Protein AF-A0A239BDQ6-F1 (afdb_monomer)

pLDDT: mean 78.38, std 13.13, range [40.75, 94.44]

Foldseek 3Di:
DDDPVNVVVVVVVVVVVVVVVVVLVVLLVPDPPDDLVVVVVVVVVVVVVVVVVCCVVPPDPDDPVVVVVVDDCVVVVVVVVVVCVSVVSSVCSVVPDDSLLVCLVVVLVVLVVVVVCCCPPVVPPDDPVVVVVNVVSNVVSVVSNPPDCPDPPPVVVPVVVVVVVVVVVVVVVVVVVVD

Radius of gyration: 27.63 Å; Cα contacts (8 Å, |Δi|>4): 48; chains: 1; bounding box: 46×52×92 Å

Mean predicted aligned error: 13.36 Å

InterPro domains:
  IPR037185 Multidrug transporter EmrE superfamily [SSF103481] (70-148)

Nearest PDB structures (foldseek):
  8vxu-assembly1_A  TM=6.314E-01  e=3.435E-01  Clostridia bacterium
  8tgy-assembly1_A  TM=6.537E-01  e=5.267E-01  Clostridia bacterium

Sequence (179 aa):
MLDKGSLAFYLSAAAAIVGTVGYHMLMKKVPSTINPVVSLIGIYVAIVILAALMLPFFLNNGTFVASLKQMTWIQAGIAACIILMEIGFLLMYRSGWDLSTGNVVTGAIINVALVLVGVLILKEGLSSINIVGAVLCIVGVVLIGYKGTAPSTETLAEPLSALQTPLLKQQEDSASSSR

Secondary structure (DSSP, 8-state):
---HHHHHHHHHHHHHHHHHHHHHHHHHTS-TTS-HHHHHHHHHHHHHHHHHHHHHHH--S--HHHHHTT--HHHHHHHHHHHHHHHHHHHHHHTT--HHHHHHHHHHHHHHHHHHHHHHTS-----HHHHHHHHHHHHHHHHHHT------TTTTTHHHHHHHHHHHHHHHHHHHTT-

Structure (mmCIF, N/CA/C/O backbone):
data_AF-A0A239BDQ6-F1
#
_entry.id   AF-A0A239BDQ6-F1
#
loop_
_atom_site.group_PDB
_atom_site.id
_atom_site.type_symbol
_atom_site.label_atom_id
_atom_site.label_alt_id
_atom_site.label_comp_id
_atom_site.label_asym_id
_atom_site.label_entity_id
_atom_site.label_seq_id
_atom_site.pdbx_PDB_ins_code
_atom_site.Cartn_x
_atom_site.Cartn_y
_atom_site.Cartn_z
_atom_site.occupancy
_atom_site.B_iso_or_equiv
_atom_site.auth_seq_id
_atom_site.auth_comp_id
_atom_site.auth_asym_id
_atom_site.auth_atom_id
_atom_site.pdbx_PDB_model_num
ATOM 1 N N . MET A 1 1 ? -28.504 18.859 -1.836 1.00 46.53 1 MET A N 1
ATOM 2 C CA . MET A 1 1 ? -27.733 19.304 -0.656 1.00 46.53 1 MET A CA 1
ATOM 3 C C . MET A 1 1 ? -26.876 18.124 -0.209 1.00 46.53 1 MET A C 1
ATOM 5 O O . MET A 1 1 ? -27.385 17.265 0.491 1.00 46.53 1 MET A O 1
ATOM 9 N N . LEU A 1 2 ? -25.642 17.996 -0.715 1.00 57.66 2 LEU A N 1
ATOM 10 C CA . LEU A 1 2 ? -24.695 17.000 -0.197 1.00 57.66 2 LEU A CA 1
ATOM 11 C C . LEU A 1 2 ? -24.101 17.553 1.101 1.00 57.66 2 LEU A C 1
ATOM 13 O O . LEU A 1 2 ? -23.533 18.645 1.095 1.00 57.66 2 LEU A O 1
ATOM 17 N N . ASP A 1 3 ? -24.260 16.816 2.196 1.00 72.44 3 ASP A N 1
ATOM 18 C CA . ASP A 1 3 ? -23.607 17.119 3.464 1.00 72.44 3 ASP A CA 1
ATOM 19 C C . ASP A 1 3 ? -22.075 17.051 3.297 1.00 72.44 3 ASP A C 1
ATOM 21 O O . ASP A 1 3 ? -21.547 16.134 2.658 1.00 72.44 3 ASP A O 1
ATOM 25 N N . LYS A 1 4 ? -21.346 18.027 3.853 1.00 65.88 4 LYS A N 1
ATOM 26 C CA . LYS A 1 4 ? -19.876 18.117 3.741 1.00 65.88 4 LYS A CA 1
ATOM 27 C C . LYS A 1 4 ? -19.187 16.856 4.282 1.00 65.88 4 LYS A C 1
ATOM 29 O O . LYS A 1 4 ? -18.133 16.487 3.766 1.00 65.88 4 LYS A O 1
ATOM 34 N N . GLY A 1 5 ? -19.797 16.178 5.262 1.00 69.12 5 GLY A N 1
ATOM 35 C CA . GLY A 1 5 ? -19.312 14.902 5.794 1.00 69.12 5 GLY A CA 1
ATOM 36 C C . GLY A 1 5 ? -19.338 13.771 4.763 1.00 69.12 5 GLY A C 1
ATOM 37 O O . GLY A 1 5 ? -18.370 13.022 4.640 1.00 69.12 5 GLY A O 1
ATOM 38 N N . SER A 1 6 ? -20.390 13.703 3.943 1.00 75.56 6 SER A N 1
ATOM 39 C CA . SER A 1 6 ? -20.488 12.714 2.860 1.00 75.56 6 SER A CA 1
ATOM 40 C C . SER A 1 6 ? -19.456 12.979 1.760 1.00 75.56 6 SER A C 1
ATOM 42 O O . SER A 1 6 ? -18.824 12.049 1.267 1.00 75.56 6 SER A O 1
ATOM 44 N N . LEU A 1 7 ? -19.225 14.249 1.405 1.00 81.50 7 LEU A N 1
ATOM 45 C CA . LEU A 1 7 ? -18.241 14.617 0.381 1.00 81.50 7 LEU A CA 1
ATOM 46 C C . LEU A 1 7 ? -16.813 14.208 0.781 1.00 81.50 7 LEU A C 1
ATOM 48 O O . LEU A 1 7 ? -16.096 13.631 -0.032 1.00 81.50 7 LEU A O 1
ATOM 52 N N . ALA A 1 8 ? -16.407 14.477 2.026 1.00 82.81 8 ALA A N 1
ATOM 53 C CA . ALA A 1 8 ? -15.076 14.121 2.518 1.00 82.81 8 ALA A CA 1
ATOM 54 C C . ALA A 1 8 ? -14.846 12.600 2.530 1.00 82.81 8 ALA A C 1
ATOM 56 O O . ALA A 1 8 ? -13.755 12.147 2.189 1.00 82.81 8 ALA A O 1
ATOM 57 N N . PHE A 1 9 ? -15.883 11.822 2.861 1.00 83.75 9 PHE A N 1
ATOM 58 C CA . PHE A 1 9 ? -15.843 10.360 2.831 1.00 83.75 9 PHE A CA 1
ATOM 59 C C . PHE A 1 9 ? -15.620 9.808 1.416 1.00 83.75 9 PHE A C 1
ATOM 61 O O . PHE A 1 9 ? -14.728 8.992 1.195 1.00 83.75 9 PHE A O 1
ATOM 68 N N . TYR A 1 10 ? -16.389 10.275 0.428 1.00 86.44 10 TYR A N 1
ATOM 69 C CA . TYR A 1 10 ? -16.203 9.819 -0.953 1.00 86.44 10 TYR A CA 1
ATOM 70 C C . TYR A 1 10 ? -14.883 10.317 -1.553 1.00 86.44 10 TYR A C 1
ATOM 72 O O . TYR A 1 10 ? -14.246 9.591 -2.315 1.00 86.44 10 TYR A O 1
ATOM 80 N N . LEU A 1 11 ? -14.446 11.529 -1.196 1.00 88.38 11 LEU A N 1
ATOM 81 C CA . LEU A 1 11 ? -13.188 12.093 -1.677 1.00 88.38 11 LEU A CA 1
ATOM 82 C C . LEU A 1 11 ? -11.975 11.312 -1.158 1.00 88.38 11 LEU A C 1
ATOM 84 O O . LEU A 1 11 ? -11.054 11.050 -1.930 1.00 88.38 11 LEU A O 1
ATOM 88 N N . SER A 1 12 ? -11.970 10.912 0.117 1.00 86.56 12 SER A N 1
ATOM 89 C CA . SER A 1 12 ? -10.879 10.112 0.683 1.00 86.56 12 SER A CA 1
ATOM 90 C C . SER A 1 12 ? -10.818 8.718 0.057 1.00 86.56 12 SER A C 1
ATOM 92 O O . SER A 1 12 ? -9.733 8.264 -0.309 1.00 86.56 12 SER A O 1
ATOM 94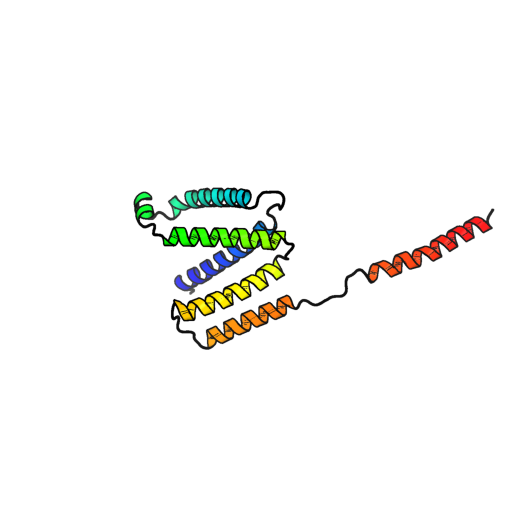 N N . ALA A 1 13 ? -11.971 8.079 -0.162 1.00 84.94 13 ALA A N 1
ATOM 95 C CA . ALA A 1 13 ? -12.048 6.806 -0.872 1.00 84.94 13 ALA A CA 1
ATOM 96 C C . ALA A 1 13 ? -11.532 6.927 -2.316 1.00 84.94 13 ALA A C 1
ATOM 98 O O . ALA A 1 13 ? -10.718 6.116 -2.756 1.00 84.94 13 ALA A O 1
ATOM 99 N N . ALA A 1 14 ? -11.942 7.970 -3.044 1.00 88.50 14 ALA A N 1
ATOM 100 C CA . ALA A 1 14 ? -11.471 8.219 -4.404 1.00 88.50 14 ALA A CA 1
ATOM 101 C C . ALA A 1 14 ? -9.953 8.459 -4.453 1.00 88.50 14 ALA A C 1
ATOM 103 O O . ALA A 1 14 ? -9.269 7.880 -5.296 1.00 88.50 14 ALA A O 1
ATOM 104 N N . ALA A 1 15 ? -9.414 9.261 -3.530 1.00 88.44 15 ALA A N 1
ATOM 105 C CA . ALA A 1 15 ? -7.979 9.515 -3.436 1.00 88.44 15 ALA A CA 1
ATOM 106 C C . ALA A 1 15 ? -7.186 8.227 -3.161 1.00 88.44 15 ALA A C 1
ATOM 108 O O . ALA A 1 15 ? -6.167 7.993 -3.811 1.00 88.44 15 ALA A O 1
ATOM 109 N N . ALA A 1 16 ? -7.678 7.367 -2.262 1.00 88.62 16 ALA A N 1
ATOM 110 C CA . ALA A 1 16 ? -7.069 6.068 -1.989 1.00 88.62 16 ALA A CA 1
ATOM 111 C C . ALA A 1 16 ? -7.055 5.178 -3.242 1.00 88.62 16 ALA A C 1
ATOM 113 O O . ALA A 1 16 ? -6.007 4.652 -3.603 1.00 88.62 16 ALA A O 1
ATOM 114 N N . ILE A 1 17 ? -8.180 5.078 -3.959 1.00 89.06 17 ILE A N 1
ATOM 115 C CA . ILE A 1 17 ? -8.282 4.271 -5.185 1.00 89.06 17 ILE A CA 1
ATOM 116 C C . ILE A 1 17 ? -7.311 4.776 -6.256 1.00 89.06 17 ILE A C 1
ATOM 118 O O . ILE A 1 17 ? -6.550 3.989 -6.818 1.00 89.06 17 ILE A O 1
ATOM 122 N N . VAL A 1 18 ? -7.306 6.083 -6.530 1.00 92.31 18 VAL A N 1
ATOM 123 C CA . VAL A 1 18 ? -6.418 6.682 -7.540 1.00 92.31 18 VAL A C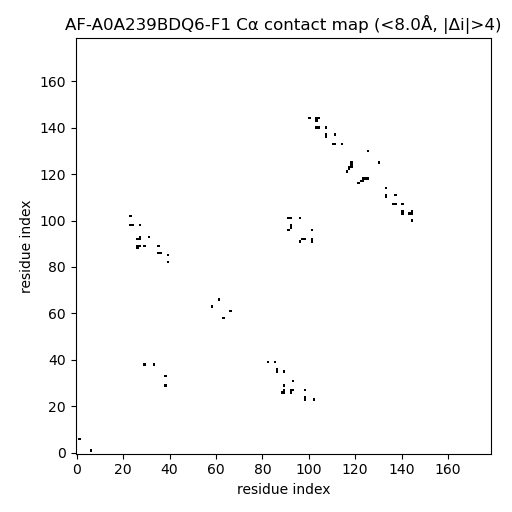A 1
ATOM 124 C C . VAL A 1 18 ? -4.950 6.477 -7.162 1.00 92.31 18 VAL A C 1
ATOM 126 O O . VAL A 1 18 ? -4.149 6.090 -8.014 1.00 92.31 18 VAL A O 1
ATOM 129 N N . GLY A 1 19 ? -4.606 6.673 -5.886 1.00 91.25 19 GLY A N 1
ATOM 130 C CA . GLY A 1 19 ? -3.262 6.437 -5.364 1.00 91.25 19 GLY A CA 1
ATOM 131 C C . GLY A 1 19 ? -2.816 4.985 -5.534 1.00 91.25 19 GLY A C 1
ATOM 132 O O . GLY A 1 19 ? -1.742 4.737 -6.076 1.00 91.25 19 GLY A O 1
ATOM 133 N N . THR A 1 20 ? -3.655 4.020 -5.147 1.00 91.00 20 THR A N 1
ATOM 134 C CA . THR A 1 20 ? -3.354 2.586 -5.268 1.00 91.00 20 THR A CA 1
ATOM 135 C C . THR A 1 20 ? -3.223 2.142 -6.727 1.00 91.00 20 THR A C 1
ATOM 137 O O . THR A 1 20 ? -2.299 1.404 -7.066 1.00 91.00 20 THR A O 1
ATOM 140 N N . VAL A 1 21 ? -4.092 2.614 -7.626 1.00 91.81 21 VAL A N 1
ATOM 141 C CA . VAL A 1 21 ? -3.981 2.296 -9.061 1.00 91.81 21 VAL A CA 1
ATOM 142 C C . VAL A 1 21 ? -2.684 2.863 -9.640 1.00 91.81 21 VAL A C 1
ATOM 144 O O . VAL A 1 21 ? -1.933 2.136 -10.295 1.00 91.81 21 VAL A O 1
ATOM 147 N N . GLY A 1 22 ? -2.386 4.135 -9.361 1.00 91.69 22 GLY A N 1
ATOM 148 C CA . GLY A 1 22 ? -1.148 4.780 -9.799 1.00 91.69 22 GLY A CA 1
ATOM 149 C C . GLY A 1 22 ? 0.095 4.067 -9.269 1.00 91.69 22 GLY A C 1
ATOM 150 O O . GLY A 1 22 ? 1.033 3.822 -10.029 1.00 91.69 22 GLY A O 1
ATOM 151 N N . TYR A 1 23 ? 0.062 3.659 -7.999 1.00 91.94 23 TYR A N 1
ATOM 152 C CA . TYR A 1 23 ? 1.108 2.869 -7.362 1.00 91.94 23 TYR A CA 1
ATOM 153 C C . TYR A 1 23 ? 1.420 1.595 -8.150 1.00 91.94 23 TYR A C 1
ATOM 155 O O . TYR A 1 23 ? 2.540 1.440 -8.631 1.00 91.94 23 TYR A O 1
ATOM 163 N N . HIS A 1 24 ? 0.439 0.712 -8.361 1.00 91.44 24 HIS A N 1
ATOM 164 C CA . HIS A 1 24 ? 0.690 -0.563 -9.038 1.00 91.44 24 HIS A CA 1
ATOM 165 C C . HIS A 1 24 ? 1.118 -0.373 -10.504 1.00 91.44 24 HIS A C 1
ATOM 167 O O . HIS A 1 24 ? 1.972 -1.110 -11.005 1.00 91.44 24 HIS A O 1
ATOM 173 N N . MET A 1 25 ? 0.584 0.644 -11.192 1.00 91.44 25 MET A N 1
ATOM 174 C CA . MET A 1 25 ? 0.987 0.985 -12.560 1.00 91.44 25 MET A CA 1
ATOM 175 C C . MET A 1 25 ? 2.452 1.420 -12.656 1.00 91.44 25 MET A C 1
ATOM 177 O O . MET A 1 25 ? 3.162 0.983 -13.564 1.00 91.44 25 MET A O 1
ATOM 181 N N . LEU A 1 26 ? 2.900 2.297 -11.755 1.00 90.50 26 LEU A N 1
ATOM 182 C CA . LEU A 1 26 ? 4.278 2.785 -11.731 1.00 90.50 26 LEU A CA 1
ATOM 183 C C . LEU A 1 26 ? 5.234 1.710 -11.212 1.00 90.50 26 LEU A C 1
ATOM 185 O O . LEU A 1 26 ? 6.301 1.521 -11.789 1.00 90.50 26 LEU A O 1
ATOM 189 N N . MET A 1 27 ? 4.819 0.948 -10.199 1.00 88.44 27 MET A N 1
ATOM 190 C CA . MET A 1 27 ? 5.608 -0.131 -9.611 1.00 88.44 27 MET A CA 1
ATOM 191 C C . MET A 1 27 ? 5.948 -1.212 -10.643 1.00 88.44 27 MET A C 1
ATOM 193 O O . MET A 1 27 ? 7.096 -1.639 -10.734 1.00 88.44 27 MET A O 1
ATOM 197 N N . LYS A 1 28 ? 4.996 -1.597 -11.506 1.00 88.06 28 LYS A N 1
ATOM 198 C CA . LYS A 1 28 ? 5.267 -2.548 -12.600 1.00 88.06 28 LYS A CA 1
ATOM 199 C C . LYS A 1 28 ? 6.304 -2.028 -13.609 1.00 88.06 28 LYS A C 1
ATOM 201 O O . LYS A 1 28 ? 6.966 -2.825 -14.267 1.00 88.06 28 LYS A O 1
ATOM 206 N N . LYS A 1 29 ? 6.454 -0.707 -13.747 1.00 88.50 29 LYS A N 1
ATOM 207 C CA . LYS A 1 29 ? 7.430 -0.079 -14.653 1.00 88.50 29 LYS A CA 1
ATOM 208 C C . LYS A 1 29 ? 8.821 0.080 -14.039 1.00 88.50 29 LYS A C 1
ATOM 210 O O . LYS A 1 29 ? 9.734 0.494 -14.752 1.00 88.50 29 LYS A O 1
ATOM 215 N N . VAL A 1 30 ? 8.999 -0.224 -12.752 1.00 86.75 30 VAL A N 1
ATOM 216 C CA . VAL A 1 30 ? 10.309 -0.150 -12.098 1.00 86.75 30 VAL A CA 1
ATOM 217 C C . VAL A 1 30 ? 11.266 -1.131 -12.788 1.00 86.75 30 VAL A C 1
ATOM 219 O O . VAL A 1 30 ? 10.985 -2.333 -12.816 1.00 86.75 30 VAL A O 1
ATOM 222 N N . PRO A 1 31 ? 12.403 -0.661 -13.339 1.00 82.69 31 PRO A N 1
ATOM 223 C CA . PRO A 1 31 ? 13.331 -1.521 -14.061 1.00 82.69 31 PRO A CA 1
ATOM 224 C C . PRO A 1 31 ? 13.801 -2.699 -13.206 1.00 82.69 31 PRO A C 1
ATOM 226 O O . PRO A 1 31 ? 14.195 -2.533 -12.047 1.00 82.69 31 PRO A O 1
ATOM 229 N N . SER A 1 32 ? 13.808 -3.900 -13.784 1.00 81.19 32 SER A N 1
ATOM 230 C CA . SER A 1 32 ? 14.328 -5.106 -13.126 1.00 81.19 32 SER A CA 1
ATOM 231 C C . SER A 1 32 ? 15.854 -5.107 -12.990 1.00 81.19 32 SER A C 1
ATOM 233 O O . SER A 1 32 ? 16.390 -5.840 -12.163 1.00 81.19 32 SER A O 1
ATOM 235 N N . THR A 1 33 ? 16.538 -4.248 -13.749 1.00 83.56 33 THR A N 1
ATOM 236 C CA . THR A 1 33 ? 18.000 -4.093 -13.772 1.00 83.56 33 THR A CA 1
ATOM 237 C C . THR A 1 33 ? 18.571 -3.444 -12.511 1.00 83.56 33 THR A C 1
ATOM 239 O O . THR A 1 33 ? 19.743 -3.641 -12.201 1.00 83.56 33 THR A O 1
ATOM 242 N N . ILE A 1 34 ? 17.767 -2.677 -11.768 1.00 86.94 34 ILE A N 1
ATOM 243 C CA . ILE A 1 34 ? 18.210 -1.977 -10.556 1.00 86.94 34 ILE A CA 1
ATOM 244 C C . ILE A 1 34 ? 17.997 -2.882 -9.337 1.00 86.94 34 ILE A C 1
ATOM 246 O O . ILE A 1 34 ? 16.981 -3.575 -9.223 1.00 86.94 34 ILE A O 1
ATOM 250 N N . ASN A 1 35 ? 18.928 -2.863 -8.381 1.00 87.75 35 ASN A N 1
ATOM 251 C CA . ASN A 1 35 ? 18.734 -3.547 -7.103 1.00 87.75 35 ASN A CA 1
ATOM 252 C C . ASN A 1 35 ? 17.433 -3.041 -6.425 1.00 87.75 35 ASN A C 1
ATOM 254 O O . ASN A 1 35 ? 17.244 -1.827 -6.313 1.00 87.75 35 ASN A O 1
ATOM 258 N N . PRO A 1 36 ? 16.527 -3.933 -5.976 1.00 85.19 36 PRO A N 1
ATOM 259 C CA . PRO A 1 36 ? 15.222 -3.535 -5.440 1.00 85.19 36 PRO A CA 1
ATOM 260 C C . PRO A 1 36 ? 15.335 -2.600 -4.228 1.00 85.19 36 PRO A C 1
ATOM 262 O O . PRO A 1 36 ? 14.544 -1.671 -4.099 1.00 85.19 36 PRO A O 1
ATOM 265 N N . VAL A 1 37 ? 16.362 -2.780 -3.392 1.00 88.19 37 VAL A N 1
ATOM 266 C CA . VAL A 1 37 ? 16.614 -1.924 -2.225 1.00 88.19 37 VAL A CA 1
ATOM 267 C C . VAL A 1 37 ? 17.007 -0.512 -2.660 1.00 88.19 37 VAL A C 1
ATO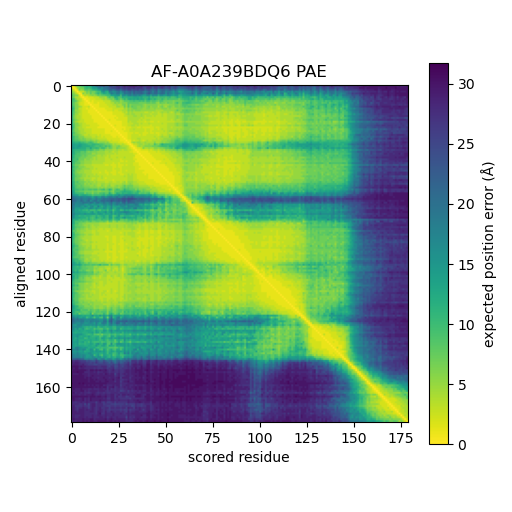M 269 O O . VAL A 1 37 ? 16.525 0.463 -2.092 1.00 88.19 37 VAL A O 1
ATOM 272 N N . VAL A 1 38 ? 17.825 -0.383 -3.710 1.00 89.06 38 VAL A N 1
ATOM 273 C CA . VAL A 1 38 ? 18.225 0.925 -4.260 1.00 89.06 38 VAL A CA 1
ATOM 274 C C . VAL A 1 38 ? 17.017 1.662 -4.838 1.00 89.06 38 VAL A C 1
ATOM 276 O O . VAL A 1 38 ? 16.858 2.858 -4.601 1.00 89.06 38 VAL A O 1
ATOM 279 N N . SER A 1 39 ? 16.132 0.946 -5.538 1.00 89.31 39 SER A N 1
ATOM 280 C CA . SER A 1 39 ? 14.876 1.522 -6.025 1.00 89.31 39 SER A CA 1
ATOM 281 C C . SER A 1 39 ? 13.992 2.013 -4.876 1.00 89.31 3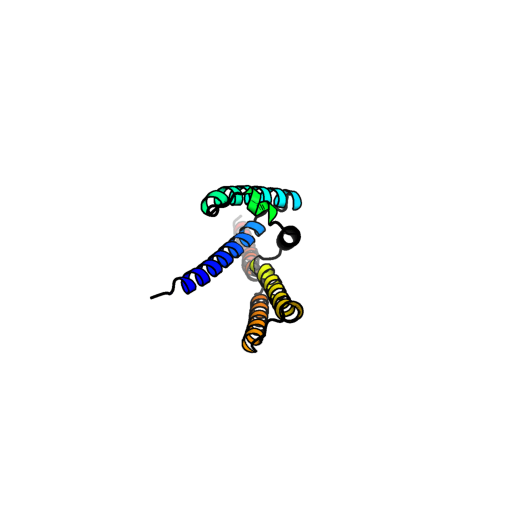9 SER A C 1
ATOM 283 O O . SER A 1 39 ? 13.468 3.123 -4.949 1.00 89.31 39 SER A O 1
ATOM 285 N N . LEU A 1 40 ? 13.862 1.223 -3.802 1.00 90.12 40 LEU A N 1
ATOM 286 C CA . LEU A 1 40 ? 13.121 1.620 -2.602 1.00 90.12 40 LEU A CA 1
ATOM 287 C C . LEU A 1 40 ? 13.687 2.905 -2.000 1.00 90.12 40 LEU A C 1
ATOM 289 O O . LEU A 1 40 ? 12.931 3.838 -1.752 1.00 90.12 40 LEU A O 1
ATOM 293 N N . ILE A 1 41 ? 15.008 2.987 -1.803 1.00 91.94 41 ILE A N 1
ATOM 294 C CA . ILE A 1 41 ? 15.653 4.184 -1.244 1.00 91.94 41 ILE A CA 1
ATOM 295 C C . ILE A 1 41 ? 15.273 5.426 -2.061 1.00 91.94 41 ILE A C 1
ATOM 297 O O . ILE A 1 41 ? 14.866 6.431 -1.481 1.00 91.94 41 ILE A O 1
ATOM 301 N N . GLY A 1 42 ? 15.332 5.347 -3.394 1.00 91.19 42 GLY A N 1
ATOM 302 C CA . GLY A 1 42 ? 14.926 6.449 -4.272 1.00 91.19 42 GLY A CA 1
ATOM 303 C C . GLY A 1 42 ? 13.461 6.861 -4.089 1.00 91.19 42 GLY A C 1
ATOM 304 O O . GLY A 1 42 ? 13.167 8.051 -3.972 1.00 91.19 42 GLY A O 1
ATOM 305 N N . ILE A 1 43 ? 12.550 5.885 -4.002 1.00 91.81 43 ILE A N 1
ATOM 306 C CA . ILE A 1 43 ? 11.118 6.122 -3.764 1.00 91.81 43 ILE A CA 1
ATOM 307 C C . ILE A 1 43 ? 10.903 6.820 -2.416 1.00 91.81 43 ILE A C 1
ATOM 309 O O . ILE A 1 43 ? 10.210 7.833 -2.354 1.00 91.81 43 ILE A O 1
ATOM 313 N N . TYR A 1 44 ? 11.531 6.341 -1.341 1.00 92.50 44 TYR A N 1
ATOM 314 C CA . TYR A 1 44 ? 11.364 6.934 -0.013 1.00 92.50 44 TYR A CA 1
ATOM 315 C C . TYR A 1 44 ? 11.974 8.330 0.101 1.00 92.50 44 TYR A C 1
ATOM 317 O O . TYR A 1 44 ? 11.381 9.193 0.744 1.00 92.50 44 TYR A O 1
ATOM 325 N N . VAL A 1 45 ? 13.108 8.592 -0.554 1.00 94.44 45 VAL A N 1
ATOM 326 C CA . VAL A 1 45 ? 13.663 9.951 -0.641 1.00 94.44 45 VAL A CA 1
ATOM 327 C C . VAL A 1 45 ? 12.667 10.888 -1.326 1.00 94.44 45 VAL A C 1
ATOM 329 O O . VAL A 1 45 ? 12.393 11.969 -0.806 1.00 94.44 45 VAL A O 1
ATOM 332 N N . ALA A 1 46 ? 12.064 10.466 -2.442 1.00 93.69 46 ALA A N 1
ATOM 333 C CA . ALA A 1 46 ? 11.031 11.252 -3.110 1.00 93.69 46 ALA A CA 1
ATOM 334 C C . ALA A 1 46 ? 9.811 11.483 -2.200 1.00 93.69 46 ALA A C 1
ATOM 336 O O . ALA A 1 46 ? 9.345 12.615 -2.085 1.00 93.69 46 ALA A O 1
ATOM 337 N N . ILE A 1 47 ? 9.336 10.451 -1.494 1.00 93.62 47 ILE A N 1
ATOM 338 C CA . ILE A 1 47 ? 8.223 10.564 -0.537 1.00 93.62 47 ILE A CA 1
ATOM 339 C C . ILE A 1 47 ? 8.538 11.591 0.554 1.00 93.62 47 ILE A C 1
ATOM 341 O O . ILE A 1 47 ? 7.692 12.432 0.849 1.00 93.62 47 ILE A O 1
ATOM 345 N N . VAL A 1 48 ? 9.744 11.566 1.130 1.00 93.44 48 VAL A N 1
ATOM 346 C CA . VAL A 1 48 ? 10.161 12.534 2.157 1.00 93.44 48 VAL A CA 1
ATOM 347 C C . VAL A 1 48 ? 10.145 13.960 1.605 1.00 93.44 48 VAL A C 1
ATOM 349 O O . VAL A 1 48 ? 9.638 14.858 2.274 1.00 93.44 48 VAL A O 1
ATOM 352 N N . ILE A 1 49 ? 10.639 14.172 0.381 1.00 93.62 49 ILE A N 1
ATOM 353 C CA . ILE A 1 49 ? 10.621 15.488 -0.277 1.00 93.62 49 ILE A CA 1
ATOM 354 C C . ILE A 1 49 ? 9.179 15.970 -0.492 1.00 93.62 49 ILE A C 1
ATOM 356 O O . ILE A 1 49 ? 8.854 17.103 -0.137 1.00 93.62 49 ILE A O 1
ATOM 360 N N . LEU A 1 50 ? 8.298 15.116 -1.027 1.00 92.25 50 LEU A N 1
ATOM 361 C CA . LEU A 1 50 ? 6.888 15.461 -1.233 1.00 92.25 50 LEU A CA 1
ATOM 362 C C . LEU A 1 50 ? 6.175 15.754 0.096 1.00 92.25 50 LEU A C 1
ATOM 364 O O . LEU A 1 50 ? 5.449 16.742 0.198 1.00 92.25 50 LEU A O 1
ATOM 368 N N . ALA A 1 51 ? 6.404 14.938 1.126 1.00 89.88 51 ALA A N 1
ATOM 369 C CA . ALA A 1 51 ? 5.818 15.135 2.448 1.00 89.88 51 ALA A CA 1
ATOM 370 C C . ALA A 1 51 ? 6.295 16.446 3.092 1.00 89.88 51 ALA A C 1
ATOM 372 O O . ALA A 1 51 ? 5.487 17.191 3.648 1.00 89.88 51 ALA A O 1
ATOM 373 N N . ALA A 1 52 ? 7.586 16.767 2.968 1.00 88.38 52 ALA A N 1
ATOM 374 C CA . ALA A 1 52 ? 8.146 18.030 3.441 1.00 88.38 52 ALA A CA 1
ATOM 375 C C . ALA A 1 52 ? 7.525 19.239 2.723 1.00 88.38 52 ALA A C 1
ATOM 377 O O . ALA A 1 52 ? 7.251 20.253 3.362 1.00 88.38 52 ALA A O 1
ATOM 378 N N . LEU A 1 53 ? 7.241 19.122 1.421 1.00 89.19 53 LEU A N 1
ATOM 379 C CA . LEU A 1 53 ? 6.584 20.177 0.645 1.00 89.19 53 LEU A CA 1
ATOM 380 C C . LEU A 1 53 ? 5.109 20.372 1.032 1.00 89.19 53 LEU A C 1
ATOM 382 O O . LEU A 1 53 ? 4.605 21.493 0.983 1.00 89.19 53 LEU A O 1
ATOM 386 N N . MET A 1 54 ? 4.415 19.304 1.437 1.00 86.31 54 MET A N 1
ATOM 387 C CA . MET A 1 54 ? 3.032 19.389 1.924 1.00 86.31 54 MET A CA 1
ATOM 388 C C . MET A 1 54 ? 2.934 19.919 3.356 1.00 86.31 54 MET A C 1
ATOM 390 O O . MET A 1 54 ? 1.915 20.505 3.718 1.00 86.31 54 MET A O 1
ATOM 394 N N . LEU A 1 55 ? 3.982 19.753 4.163 1.00 83.31 55 LEU A N 1
ATOM 395 C CA . LEU A 1 55 ? 4.024 20.165 5.564 1.00 83.31 55 LEU A CA 1
ATOM 396 C C . LEU A 1 55 ? 3.467 21.584 5.835 1.00 83.31 55 LEU A C 1
ATOM 398 O O . LEU A 1 55 ? 2.596 21.687 6.700 1.00 83.31 55 LEU A O 1
ATOM 402 N N . PRO A 1 56 ? 3.857 22.662 5.118 1.00 81.81 56 PRO A N 1
ATOM 403 C CA . PRO A 1 56 ? 3.336 24.011 5.373 1.00 81.81 56 PRO A CA 1
ATOM 404 C C . PRO A 1 56 ? 1.828 24.172 5.131 1.00 81.81 56 PRO A C 1
ATOM 406 O O . PRO A 1 56 ? 1.219 25.052 5.730 1.00 81.81 56 PRO A O 1
ATOM 409 N N . PHE A 1 57 ? 1.206 23.336 4.295 1.00 80.88 57 PHE A N 1
ATOM 410 C CA . PHE A 1 57 ? -0.237 23.402 4.035 1.00 80.88 57 PHE A CA 1
ATOM 411 C C . PHE A 1 57 ? -1.073 22.741 5.140 1.00 80.88 57 PHE A C 1
ATOM 413 O O . PHE A 1 57 ? -2.242 23.081 5.308 1.00 80.88 57 PHE A O 1
ATOM 420 N N . PHE A 1 58 ? -0.485 21.800 5.886 1.00 76.06 58 PHE A N 1
ATOM 421 C CA . PHE A 1 58 ? -1.180 20.996 6.899 1.00 76.06 58 PHE A CA 1
ATOM 422 C C . PHE A 1 58 ? -0.764 21.326 8.341 1.00 76.06 58 PHE A C 1
ATOM 424 O O . PHE A 1 58 ? -1.436 20.902 9.283 1.00 76.06 58 PHE A O 1
ATOM 431 N N . LEU A 1 59 ? 0.311 22.094 8.542 1.00 75.88 59 LEU A N 1
ATOM 432 C CA . LEU A 1 59 ? 0.717 22.581 9.861 1.00 75.88 59 LEU A CA 1
ATOM 433 C C . LEU A 1 59 ? -0.223 23.706 10.321 1.00 75.88 59 LEU A C 1
ATOM 435 O O . LEU A 1 59 ? 0.007 24.884 10.067 1.00 75.88 59 LEU A O 1
ATOM 439 N N . ASN A 1 60 ? -1.296 23.346 11.025 1.00 58.19 60 ASN A N 1
ATOM 440 C CA . ASN A 1 60 ? -2.177 24.319 11.665 1.00 58.19 60 ASN A CA 1
ATOM 441 C C . ASN A 1 60 ? -1.645 24.640 13.079 1.00 58.19 60 ASN A C 1
ATOM 443 O O . ASN A 1 60 ? -1.802 23.843 14.000 1.00 58.19 60 ASN A O 1
ATOM 447 N N . ASN A 1 61 ? -0.978 25.788 13.240 1.00 57.50 61 ASN A N 1
ATOM 448 C CA . ASN A 1 61 ? -0.569 26.423 14.512 1.00 57.50 61 ASN A CA 1
ATOM 449 C C . ASN A 1 61 ? 0.360 25.643 15.479 1.00 57.50 61 ASN A C 1
ATOM 451 O O . ASN A 1 61 ? 0.618 26.124 16.581 1.00 57.50 61 ASN A O 1
ATOM 455 N N . GLY A 1 62 ? 0.882 24.471 15.106 1.00 61.47 62 GLY A N 1
ATOM 456 C CA . GLY A 1 62 ? 1.803 23.673 15.932 1.00 61.47 62 GLY A CA 1
ATOM 457 C C . GLY A 1 62 ? 3.261 23.707 15.455 1.00 61.47 62 GLY A C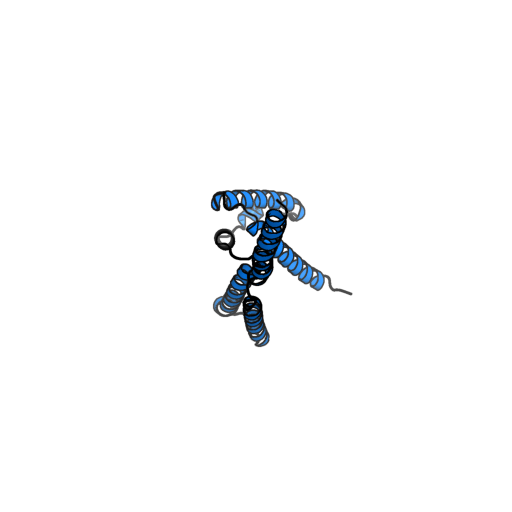 1
ATOM 458 O O . GLY A 1 62 ? 3.536 23.797 14.260 1.00 61.47 62 GLY A O 1
ATOM 459 N N . THR A 1 63 ? 4.219 23.579 16.378 1.00 71.38 63 THR A N 1
ATOM 460 C CA . THR A 1 63 ? 5.650 23.444 16.047 1.00 71.38 63 THR A CA 1
ATOM 461 C C . THR A 1 63 ? 5.953 22.026 15.553 1.00 71.38 63 THR A C 1
ATOM 463 O O . THR A 1 63 ? 5.641 21.060 16.245 1.00 71.38 63 THR A O 1
ATOM 466 N N . PHE A 1 64 ? 6.649 21.880 14.419 1.00 70.06 64 PHE A N 1
ATOM 467 C CA . PHE A 1 64 ? 7.089 20.587 13.854 1.00 70.06 64 PHE A CA 1
ATOM 468 C C . PHE A 1 64 ? 7.741 19.650 14.892 1.00 70.06 64 PHE A C 1
ATOM 470 O O . PHE A 1 64 ? 7.445 18.459 14.964 1.00 70.06 64 PHE A O 1
ATOM 477 N N . VAL A 1 65 ? 8.571 20.220 15.770 1.00 70.50 65 VAL A N 1
ATOM 478 C CA . VAL A 1 65 ? 9.271 19.508 16.850 1.00 70.50 65 VAL A CA 1
ATOM 479 C C . VAL A 1 65 ? 8.307 18.913 17.890 1.00 70.50 65 VAL A C 1
ATOM 481 O O . VAL A 1 65 ? 8.596 17.866 18.466 1.00 70.50 65 VAL A O 1
ATOM 484 N N . ALA A 1 66 ? 7.152 19.540 18.128 1.00 71.00 66 ALA A N 1
ATOM 485 C CA . ALA A 1 66 ? 6.146 19.021 19.053 1.00 71.00 66 ALA A CA 1
ATOM 486 C C . ALA A 1 66 ? 5.431 17.786 18.478 1.00 71.00 66 ALA A C 1
ATOM 488 O O . ALA A 1 66 ? 5.175 16.838 19.218 1.00 71.00 66 ALA A O 1
ATOM 489 N N . SER A 1 67 ? 5.184 17.755 17.166 1.00 73.19 67 SER A N 1
ATOM 490 C CA . SER A 1 67 ? 4.603 16.593 16.479 1.00 73.19 67 SER A CA 1
ATOM 491 C C . SER A 1 67 ? 5.575 15.411 16.416 1.00 73.19 67 SER A C 1
ATOM 493 O O . SER A 1 67 ? 5.155 14.268 16.568 1.00 73.19 67 SER A O 1
ATOM 495 N N . LEU A 1 68 ? 6.883 15.668 16.284 1.00 73.19 68 LEU A N 1
ATOM 496 C CA . LEU A 1 68 ? 7.907 14.615 16.345 1.00 73.19 68 LEU A CA 1
ATOM 497 C C . LEU A 1 68 ? 7.966 13.926 17.715 1.00 73.19 68 LEU A C 1
ATOM 499 O O . LEU A 1 68 ? 8.197 12.724 17.789 1.00 73.19 68 LEU A O 1
ATOM 503 N N . LYS A 1 69 ? 7.712 14.657 18.807 1.00 75.19 69 LYS A N 1
ATOM 504 C CA . LYS A 1 69 ? 7.664 14.072 20.159 1.00 75.19 69 LYS A CA 1
ATOM 505 C C . LYS A 1 69 ? 6.459 13.159 20.393 1.00 75.19 69 LYS A C 1
ATOM 507 O O . LYS A 1 69 ? 6.483 12.377 21.334 1.00 75.19 69 LYS A O 1
ATOM 512 N N . GLN A 1 70 ? 5.427 13.242 19.554 1.00 79.50 70 GLN A N 1
ATOM 513 C CA . GLN A 1 70 ? 4.267 12.345 19.606 1.00 79.50 70 GLN A CA 1
ATOM 514 C C . GLN A 1 70 ? 4.497 11.051 18.811 1.00 79.50 70 GLN A C 1
ATOM 516 O O . GLN A 1 70 ? 3.593 10.227 18.683 1.00 79.50 70 GLN A O 1
ATOM 521 N N . MET A 1 71 ? 5.697 10.862 18.257 1.00 77.50 71 MET A N 1
ATOM 522 C CA . MET A 1 71 ? 6.052 9.652 17.536 1.00 77.50 71 MET A CA 1
ATOM 523 C C . MET A 1 71 ? 6.151 8.465 18.499 1.00 77.50 71 MET A C 1
ATOM 525 O O . MET A 1 71 ? 6.927 8.455 19.450 1.00 77.50 71 MET A O 1
ATOM 529 N N . THR A 1 72 ? 5.326 7.461 18.240 1.00 89.38 72 THR A N 1
ATOM 530 C CA . THR A 1 72 ? 5.257 6.190 18.957 1.00 89.38 72 THR A CA 1
ATOM 531 C C . THR A 1 72 ? 5.988 5.099 18.170 1.00 89.38 72 THR A C 1
ATOM 533 O O . THR A 1 72 ? 6.356 5.268 17.006 1.00 89.38 72 THR A O 1
ATOM 536 N N . TRP A 1 73 ? 6.159 3.920 18.772 1.00 89.62 73 TRP A N 1
ATOM 537 C CA . TRP A 1 73 ? 6.697 2.755 18.059 1.00 89.62 73 TRP A CA 1
ATOM 538 C C . TRP A 1 73 ? 5.811 2.314 16.878 1.00 89.62 73 TRP A C 1
ATOM 540 O O . TRP A 1 73 ? 6.276 1.581 16.005 1.00 89.62 73 TRP A O 1
ATOM 550 N N . ILE A 1 74 ? 4.543 2.747 16.828 1.00 90.75 74 ILE A N 1
ATOM 551 C CA . ILE A 1 74 ? 3.597 2.382 15.768 1.00 90.75 74 ILE A CA 1
ATOM 552 C C . ILE A 1 74 ? 4.097 2.875 14.411 1.00 90.75 74 ILE A C 1
ATOM 554 O O . ILE A 1 74 ? 4.023 2.127 13.439 1.00 90.75 74 ILE A O 1
ATOM 558 N N . GLN A 1 75 ? 4.688 4.075 14.336 1.00 88.19 75 GLN A N 1
ATOM 559 C CA . GLN A 1 75 ? 5.279 4.563 13.086 1.00 88.19 75 GLN A CA 1
ATOM 560 C C . GLN A 1 75 ? 6.404 3.652 12.582 1.00 88.19 75 GLN A C 1
ATOM 562 O O . GLN A 1 75 ? 6.493 3.406 11.380 1.00 88.19 75 GLN A O 1
ATOM 567 N N . ALA A 1 76 ? 7.234 3.115 13.483 1.00 88.00 76 ALA A N 1
ATOM 568 C CA . ALA A 1 76 ? 8.290 2.177 13.106 1.00 88.00 76 ALA A CA 1
ATOM 569 C C . ALA A 1 76 ? 7.708 0.849 12.592 1.00 88.00 76 ALA A C 1
ATOM 571 O O . ALA A 1 76 ? 8.172 0.327 11.579 1.00 88.00 76 ALA A O 1
ATOM 572 N N . GLY A 1 77 ? 6.649 0.342 13.235 1.00 92.94 77 GLY A N 1
ATOM 573 C CA . GLY A 1 77 ? 5.922 -0.842 12.768 1.00 92.94 77 GLY A CA 1
ATOM 574 C C . GLY A 1 77 ? 5.309 -0.645 11.378 1.00 92.94 77 GLY A C 1
ATOM 575 O O . GLY A 1 77 ? 5.500 -1.480 10.498 1.00 92.94 77 GLY A O 1
ATOM 576 N N . ILE A 1 78 ? 4.653 0.497 11.144 1.00 91.75 78 ILE A N 1
ATOM 577 C CA . ILE A 1 78 ? 4.090 0.851 9.834 1.00 91.75 78 ILE A CA 1
ATOM 578 C C . ILE A 1 78 ? 5.195 0.918 8.774 1.00 91.75 78 ILE A C 1
ATOM 580 O O . ILE A 1 78 ? 5.035 0.344 7.701 1.00 91.75 78 ILE A O 1
ATOM 584 N N . ALA A 1 79 ? 6.330 1.560 9.066 1.00 91.06 79 ALA A N 1
ATOM 585 C CA . ALA A 1 79 ? 7.443 1.649 8.121 1.00 91.06 79 ALA A CA 1
ATOM 586 C C . ALA A 1 79 ? 7.957 0.261 7.697 1.00 91.06 79 ALA A C 1
ATOM 588 O O . ALA A 1 79 ? 8.165 0.024 6.507 1.00 91.06 79 ALA A O 1
ATOM 589 N N . ALA A 1 80 ? 8.091 -0.675 8.643 1.00 93.19 80 ALA A N 1
ATOM 590 C CA . ALA A 1 80 ? 8.483 -2.052 8.344 1.00 93.19 80 ALA A CA 1
ATOM 591 C C . ALA A 1 80 ? 7.456 -2.768 7.445 1.00 93.19 80 ALA A C 1
ATOM 593 O O . ALA A 1 80 ? 7.840 -3.428 6.478 1.00 93.19 80 ALA A O 1
ATOM 594 N N . CYS A 1 81 ? 6.157 -2.596 7.715 1.00 94.31 81 CYS A N 1
ATOM 595 C CA . CYS A 1 81 ? 5.091 -3.148 6.878 1.00 94.31 81 CYS A CA 1
ATOM 596 C C . CYS A 1 81 ? 5.118 -2.586 5.450 1.00 94.31 81 CYS A C 1
ATOM 598 O O . CYS A 1 81 ? 4.975 -3.355 4.502 1.00 94.31 81 CYS A O 1
ATOM 600 N N . ILE A 1 82 ? 5.338 -1.276 5.282 1.00 92.81 82 ILE A N 1
ATOM 601 C CA . ILE A 1 82 ? 5.416 -0.657 3.950 1.00 92.81 82 ILE A CA 1
ATOM 602 C C . ILE A 1 82 ? 6.622 -1.217 3.188 1.00 92.81 82 ILE A C 1
ATOM 604 O O . ILE A 1 82 ? 6.461 -1.617 2.043 1.00 92.81 82 ILE A O 1
ATOM 608 N N . ILE A 1 83 ? 7.800 -1.336 3.810 1.00 93.06 83 ILE A N 1
ATOM 609 C CA . ILE A 1 83 ? 8.984 -1.906 3.140 1.00 93.06 83 ILE A CA 1
ATOM 610 C C . ILE A 1 83 ? 8.713 -3.339 2.665 1.00 93.06 83 ILE A C 1
ATOM 612 O O . ILE A 1 83 ? 9.048 -3.688 1.533 1.00 93.06 83 ILE A O 1
ATOM 616 N N . LEU A 1 84 ? 8.088 -4.170 3.505 1.00 92.56 84 LEU A N 1
ATOM 617 C CA . LEU A 1 84 ? 7.747 -5.545 3.138 1.00 92.56 84 LEU A CA 1
ATOM 618 C C . LEU A 1 84 ? 6.742 -5.591 1.980 1.00 92.56 84 LEU A C 1
ATOM 620 O O . LEU A 1 84 ? 6.908 -6.385 1.057 1.00 92.56 84 LEU A O 1
ATOM 624 N N . MET A 1 85 ? 5.731 -4.724 2.017 1.00 92.38 85 MET A N 1
ATOM 625 C CA . MET A 1 85 ? 4.740 -4.573 0.955 1.00 92.38 85 MET A CA 1
ATOM 626 C C . MET A 1 85 ? 5.396 -4.150 -0.367 1.00 92.38 85 MET A C 1
ATOM 628 O O . MET A 1 85 ? 5.166 -4.789 -1.391 1.00 92.38 85 MET A O 1
ATOM 632 N N . GLU A 1 86 ? 6.248 -3.123 -0.339 1.00 91.62 86 GLU A N 1
ATOM 633 C CA . GLU A 1 86 ? 6.971 -2.615 -1.508 1.00 91.62 86 GLU A CA 1
ATOM 634 C C . GLU A 1 86 ? 7.843 -3.701 -2.140 1.00 91.62 86 GLU A C 1
ATOM 636 O O . GLU A 1 86 ? 7.755 -3.959 -3.340 1.00 91.62 86 GLU A O 1
ATOM 641 N N . ILE A 1 87 ? 8.656 -4.381 -1.325 1.00 91.56 87 ILE A N 1
ATOM 642 C CA . ILE A 1 87 ? 9.513 -5.478 -1.784 1.00 91.56 87 ILE A CA 1
ATOM 643 C C . ILE A 1 87 ? 8.650 -6.617 -2.339 1.00 91.56 87 ILE A C 1
ATOM 645 O O . ILE A 1 87 ? 8.942 -7.126 -3.419 1.00 91.56 87 ILE A O 1
ATOM 649 N N . GLY A 1 88 ? 7.569 -6.988 -1.651 1.00 90.31 88 GLY A N 1
ATOM 650 C CA . GLY A 1 88 ? 6.651 -8.043 -2.077 1.00 90.31 88 GLY A CA 1
ATOM 651 C C . GLY A 1 88 ? 6.037 -7.778 -3.451 1.00 90.31 88 GLY A C 1
ATOM 652 O O . GLY A 1 88 ? 6.145 -8.620 -4.344 1.00 90.31 88 GLY A O 1
ATOM 653 N N . PHE A 1 89 ? 5.455 -6.594 -3.663 1.00 89.81 89 PHE A N 1
ATOM 654 C CA . PHE A 1 89 ? 4.865 -6.228 -4.954 1.00 89.81 89 PHE A CA 1
ATOM 655 C C . PHE A 1 89 ? 5.911 -6.084 -6.059 1.00 89.81 89 PHE A C 1
ATOM 657 O O . PHE A 1 89 ? 5.680 -6.516 -7.190 1.00 89.81 89 PHE A O 1
ATOM 664 N N . LEU A 1 90 ? 7.080 -5.534 -5.741 1.00 89.75 90 LEU A N 1
ATOM 665 C CA . LEU A 1 90 ? 8.175 -5.399 -6.693 1.00 89.75 90 LEU A CA 1
ATOM 666 C C . LEU A 1 90 ? 8.680 -6.780 -7.154 1.00 89.75 90 LEU A C 1
ATOM 668 O O . LEU A 1 90 ? 8.832 -7.004 -8.356 1.00 89.75 90 LEU A O 1
ATOM 672 N N . LEU A 1 91 ? 8.879 -7.736 -6.238 1.00 88.00 91 LEU A N 1
ATOM 673 C CA . LEU A 1 91 ? 9.253 -9.117 -6.581 1.00 88.00 91 LEU A CA 1
ATOM 674 C C . LEU A 1 91 ? 8.146 -9.841 -7.358 1.00 88.00 91 LEU A C 1
ATOM 676 O O . LEU A 1 91 ? 8.436 -10.580 -8.302 1.00 88.00 91 LEU A O 1
ATOM 680 N N . MET A 1 92 ? 6.883 -9.612 -6.998 1.00 89.62 92 MET A N 1
ATOM 681 C CA . MET A 1 92 ? 5.740 -10.180 -7.709 1.00 89.62 92 MET A CA 1
ATOM 682 C C . MET A 1 92 ? 5.729 -9.729 -9.176 1.00 89.62 92 MET A C 1
ATOM 684 O O . MET A 1 92 ? 5.698 -10.564 -10.076 1.00 89.62 92 MET A O 1
ATOM 688 N N . TYR A 1 93 ? 5.853 -8.428 -9.452 1.00 88.69 93 TYR A N 1
ATOM 689 C CA . TYR A 1 93 ? 5.891 -7.949 -10.837 1.00 88.69 93 TYR A CA 1
ATOM 690 C C . TYR A 1 93 ? 7.163 -8.369 -11.582 1.00 88.69 93 TYR A C 1
ATOM 692 O O . TYR A 1 93 ? 7.100 -8.650 -12.778 1.00 88.69 93 TYR A O 1
ATOM 700 N N . ARG A 1 94 ? 8.306 -8.487 -10.893 1.00 85.94 94 ARG A N 1
ATOM 701 C CA . ARG A 1 94 ? 9.552 -8.992 -11.498 1.00 85.94 94 ARG A CA 1
ATOM 702 C C . ARG A 1 94 ? 9.514 -10.473 -11.850 1.00 85.94 94 ARG A C 1
ATOM 704 O O . ARG A 1 94 ? 10.176 -10.864 -12.803 1.00 85.94 94 ARG A O 1
ATOM 711 N N . SER A 1 95 ? 8.743 -11.283 -11.128 1.00 86.25 95 SER A N 1
ATOM 712 C CA . SER A 1 95 ? 8.537 -12.698 -11.472 1.00 86.25 95 SER A CA 1
ATOM 713 C C . SER A 1 95 ? 7.577 -12.900 -12.653 1.00 86.25 95 SER A C 1
ATOM 715 O O . SER A 1 95 ? 7.260 -14.033 -12.998 1.00 86.25 95 SER A O 1
ATOM 717 N N . GLY A 1 96 ? 7.153 -11.812 -13.308 1.00 83.06 96 GLY A N 1
ATOM 718 C CA . GLY A 1 96 ? 6.368 -11.848 -14.539 1.00 83.06 96 GLY A CA 1
ATOM 719 C C . GLY A 1 96 ? 4.861 -11.808 -14.318 1.00 83.06 96 GLY A C 1
ATOM 720 O O . GLY A 1 96 ? 4.112 -11.973 -15.276 1.00 83.06 96 GLY A O 1
ATOM 721 N N . TRP A 1 97 ? 4.393 -11.565 -13.089 1.00 83.50 97 TRP A N 1
ATOM 722 C CA . TRP A 1 97 ? 2.959 -11.479 -12.831 1.00 83.50 97 TRP A CA 1
ATOM 723 C C . TRP A 1 97 ? 2.321 -10.302 -13.567 1.00 83.50 97 TRP A C 1
ATOM 725 O O . TRP A 1 97 ? 2.816 -9.165 -13.586 1.00 83.50 97 TRP A O 1
ATOM 735 N N . ASP A 1 98 ? 1.146 -10.564 -14.130 1.00 84.81 98 ASP A N 1
ATOM 736 C CA . ASP A 1 98 ? 0.328 -9.516 -14.704 1.00 84.81 98 ASP A CA 1
ATOM 737 C C . ASP A 1 98 ? -0.195 -8.554 -13.645 1.00 84.81 98 ASP A C 1
ATOM 739 O O . ASP A 1 98 ? -0.492 -8.931 -12.512 1.00 84.81 98 ASP A O 1
ATOM 743 N N . LEU A 1 99 ? -0.343 -7.287 -14.047 1.00 83.88 99 LEU A N 1
ATOM 744 C CA . LEU A 1 99 ? -0.842 -6.230 -13.168 1.00 83.88 99 LEU A CA 1
ATOM 745 C C . LEU A 1 99 ? -2.230 -6.594 -12.637 1.00 83.88 99 LEU A C 1
ATOM 747 O O . LEU A 1 99 ? -2.490 -6.471 -11.444 1.00 83.88 99 LEU A O 1
ATOM 751 N N . SER A 1 100 ? -3.094 -7.068 -13.539 1.00 81.50 100 SER A N 1
ATOM 752 C CA . SER A 1 100 ? -4.466 -7.442 -13.218 1.00 81.50 100 SER A CA 1
ATOM 753 C C . SER A 1 100 ? -4.503 -8.694 -12.349 1.00 81.50 100 SER A C 1
ATOM 755 O O . SER A 1 100 ? -5.063 -8.634 -11.262 1.00 81.50 100 SER A O 1
ATOM 757 N N . THR A 1 101 ? -3.886 -9.795 -12.780 1.00 80.25 101 THR A N 1
ATOM 758 C CA . THR A 1 101 ? -3.947 -11.076 -12.060 1.00 80.25 101 THR A CA 1
ATOM 759 C C . THR A 1 101 ? -3.270 -10.997 -10.694 1.00 80.25 101 THR A C 1
ATOM 761 O O . THR A 1 101 ? -3.868 -11.398 -9.700 1.00 80.25 101 THR A O 1
ATOM 764 N N . GLY A 1 102 ? -2.065 -10.421 -10.620 1.00 83.81 102 GLY A N 1
ATOM 765 C CA . GLY A 1 102 ? -1.326 -10.279 -9.365 1.00 83.81 102 GLY A CA 1
ATOM 766 C C . GLY A 1 102 ? -2.082 -9.443 -8.347 1.00 83.81 102 GLY A C 1
ATOM 767 O O . GLY A 1 102 ? -2.350 -9.927 -7.253 1.00 83.81 102 GLY A O 1
ATOM 768 N N . ASN A 1 103 ? -2.515 -8.237 -8.731 1.00 84.50 103 ASN A N 1
ATOM 769 C CA . ASN A 1 103 ? -3.234 -7.352 -7.816 1.00 84.50 103 ASN A CA 1
ATOM 770 C C . ASN A 1 103 ? -4.582 -7.934 -7.360 1.00 84.50 103 ASN A C 1
ATOM 772 O O . ASN A 1 103 ? -4.958 -7.786 -6.201 1.00 84.50 103 ASN A O 1
ATOM 776 N N . VAL A 1 104 ? -5.307 -8.608 -8.257 1.00 82.31 104 VAL A N 1
ATOM 777 C CA . VAL A 1 104 ? -6.596 -9.243 -7.946 1.00 82.31 104 VAL A CA 1
ATOM 778 C C . VAL A 1 104 ? -6.420 -10.361 -6.915 1.00 82.31 104 VAL A C 1
ATOM 780 O O . VAL A 1 104 ? -7.119 -10.369 -5.902 1.00 82.31 104 VAL A O 1
ATOM 783 N N . VAL A 1 105 ? -5.455 -11.262 -7.125 1.00 83.44 105 VAL A N 1
ATOM 784 C CA . VAL A 1 105 ? -5.194 -12.386 -6.213 1.00 83.44 105 VAL A CA 1
ATOM 785 C C . VAL A 1 105 ? -4.690 -11.894 -4.857 1.00 83.44 105 VAL A C 1
ATOM 787 O O . VAL A 1 105 ? -5.248 -12.272 -3.825 1.00 83.44 105 VAL A O 1
ATOM 790 N N . THR A 1 106 ? -3.679 -11.018 -4.830 1.00 87.19 106 THR A N 1
ATOM 791 C CA . THR A 1 106 ? -3.158 -10.478 -3.565 1.00 87.19 106 THR A CA 1
ATOM 792 C C . THR A 1 106 ? -4.211 -9.659 -2.835 1.00 87.19 106 THR A C 1
ATOM 794 O O . THR A 1 106 ? -4.349 -9.791 -1.623 1.00 87.19 106 THR A O 1
ATOM 797 N N . GLY A 1 107 ? -4.994 -8.857 -3.561 1.00 86.19 107 GLY A N 1
ATOM 798 C CA . GLY A 1 107 ? -6.071 -8.047 -3.002 1.00 86.19 107 GLY A CA 1
ATOM 799 C C . GLY A 1 107 ? -7.150 -8.889 -2.323 1.00 86.19 107 GLY A C 1
ATOM 800 O O . GLY A 1 107 ? -7.562 -8.559 -1.214 1.00 86.19 107 GLY A O 1
ATOM 801 N N . ALA A 1 108 ? -7.561 -10.014 -2.922 1.00 84.06 108 ALA A N 1
ATOM 802 C CA . ALA A 1 108 ? -8.477 -10.950 -2.263 1.00 84.06 108 ALA A CA 1
ATOM 803 C C . ALA A 1 108 ? -7.902 -11.499 -0.959 1.00 84.06 108 ALA A C 1
ATOM 805 O O . ALA A 1 108 ? -8.574 -11.447 0.069 1.00 84.06 108 ALA A O 1
ATOM 806 N N . ILE A 1 109 ? -6.667 -12.007 -0.989 1.00 85.38 109 ILE A N 1
ATOM 807 C CA . ILE A 1 109 ? -6.030 -12.596 0.196 1.00 85.38 109 ILE A CA 1
ATOM 808 C C . ILE A 1 109 ? -5.903 -11.548 1.309 1.00 85.38 109 ILE A C 1
ATOM 810 O O . ILE A 1 109 ? -6.241 -11.833 2.457 1.00 85.38 109 ILE A O 1
ATOM 814 N N . ILE A 1 110 ? -5.482 -10.326 0.966 1.00 88.94 110 ILE A N 1
ATOM 815 C CA . ILE A 1 110 ? -5.379 -9.200 1.902 1.00 88.94 110 ILE A CA 1
ATOM 816 C C . ILE A 1 110 ? -6.747 -8.876 2.505 1.00 88.94 110 ILE A C 1
ATOM 818 O O . ILE A 1 110 ? -6.856 -8.776 3.722 1.00 88.94 110 ILE A O 1
ATOM 822 N N . ASN A 1 111 ? -7.797 -8.763 1.688 1.00 85.19 111 ASN A N 1
ATOM 823 C CA . ASN A 1 111 ? -9.143 -8.461 2.177 1.00 85.19 111 ASN A CA 1
ATOM 824 C C . ASN A 1 111 ? -9.662 -9.544 3.131 1.00 85.19 111 ASN A C 1
ATOM 826 O O . ASN A 1 111 ? -10.214 -9.220 4.179 1.00 85.19 111 ASN A O 1
ATOM 830 N N . VAL A 1 112 ? -9.445 -10.824 2.815 1.00 83.19 112 VAL A N 1
ATOM 831 C CA . VAL A 1 112 ? -9.819 -11.935 3.707 1.00 83.19 112 VAL A CA 1
ATOM 832 C C . VAL A 1 112 ? -9.043 -11.868 5.018 1.00 83.19 112 VAL A C 1
ATOM 834 O O . VAL A 1 112 ? -9.641 -11.966 6.089 1.00 83.19 112 VAL A O 1
ATOM 837 N N . ALA A 1 113 ? -7.727 -11.661 4.952 1.00 85.94 113 ALA A N 1
ATOM 838 C CA . ALA A 1 113 ? -6.886 -11.540 6.136 1.00 85.94 113 ALA A CA 1
ATOM 839 C C . ALA A 1 113 ? -7.303 -10.348 7.013 1.00 85.94 113 ALA A C 1
ATOM 841 O O . ALA A 1 113 ? -7.389 -10.489 8.230 1.00 85.94 113 ALA A O 1
ATOM 842 N N . LEU A 1 114 ? -7.622 -9.199 6.409 1.00 85.38 114 LEU A N 1
ATOM 843 C CA . LEU A 1 114 ? -8.097 -8.012 7.120 1.00 85.38 114 LEU A CA 1
ATOM 844 C C . LEU A 1 114 ? -9.447 -8.246 7.794 1.00 85.38 114 LEU A C 1
ATOM 846 O O . LEU A 1 114 ? -9.606 -7.853 8.944 1.00 85.38 114 LEU A O 1
ATOM 850 N N . VAL A 1 115 ? -10.388 -8.928 7.133 1.00 83.25 115 VAL A N 1
ATOM 851 C CA . VAL A 1 115 ? -11.660 -9.316 7.763 1.00 83.25 115 VAL A CA 1
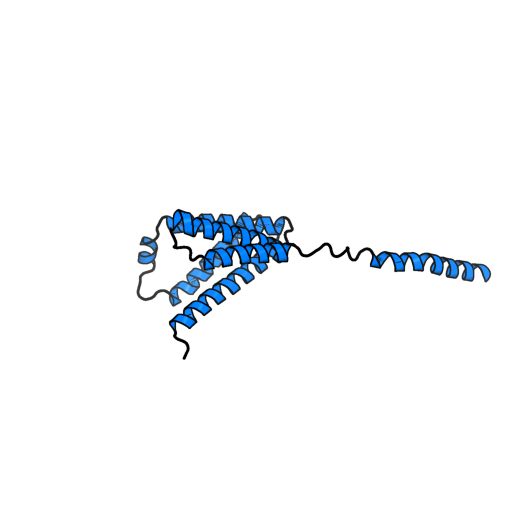ATOM 852 C C . VAL A 1 115 ? -11.397 -10.206 8.977 1.00 83.25 115 VAL A C 1
ATOM 854 O O . VAL A 1 115 ? -11.927 -9.936 10.050 1.00 83.25 115 VAL A O 1
ATOM 857 N N . LEU A 1 116 ? -10.537 -11.224 8.856 1.00 80.75 116 LEU A N 1
ATOM 858 C CA . LEU A 1 116 ? -10.186 -12.094 9.985 1.00 80.75 116 LEU A CA 1
ATOM 859 C C . LEU A 1 116 ? -9.550 -11.312 11.142 1.00 80.75 116 LEU A C 1
ATOM 861 O O . LEU A 1 116 ? -9.911 -11.517 12.299 1.00 80.75 116 LEU A O 1
ATOM 865 N N . VAL A 1 117 ? -8.637 -10.390 10.838 1.00 85.38 117 VAL A N 1
ATOM 866 C CA . VAL A 1 117 ? -7.999 -9.520 11.835 1.00 85.38 117 VAL A CA 1
ATOM 867 C C . VAL A 1 117 ? -9.019 -8.584 12.499 1.00 85.38 117 VAL A C 1
ATOM 869 O O . VAL A 1 117 ? -9.008 -8.460 13.726 1.00 85.38 117 VAL A O 1
ATOM 872 N N . GLY A 1 118 ? -9.934 -7.98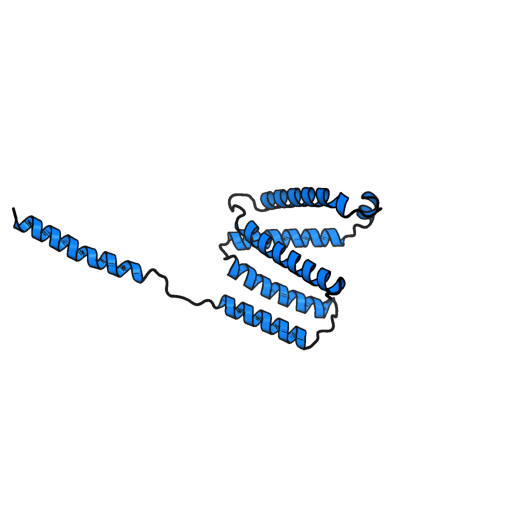8 11.729 1.00 82.75 118 GLY A N 1
ATOM 873 C CA . GLY A 1 118 ? -11.034 -7.150 12.224 1.00 82.75 118 GLY A CA 1
ATOM 874 C C . GLY A 1 118 ? -11.903 -7.869 13.255 1.00 82.75 118 GLY A C 1
ATOM 875 O O . GLY A 1 118 ? -12.205 -7.344 14.326 1.00 82.75 118 GLY A O 1
ATOM 876 N N . VAL A 1 119 ? -12.219 -9.135 12.990 1.00 81.31 119 VAL A N 1
ATOM 877 C CA . VAL A 1 119 ? -13.001 -9.976 13.906 1.00 81.31 119 VAL A CA 1
ATOM 878 C C . VAL A 1 119 ? -12.217 -10.369 15.144 1.00 81.31 119 VAL A C 1
ATOM 880 O O . VAL A 1 119 ? -12.688 -10.194 16.266 1.00 81.31 119 VAL A O 1
ATOM 883 N N . LEU A 1 120 ? -11.046 -10.974 14.940 1.00 81.12 120 LEU A N 1
ATOM 884 C CA . LEU A 1 120 ? -10.336 -11.680 16.002 1.00 81.12 120 LEU A CA 1
ATOM 885 C C . LEU A 1 120 ? -9.610 -10.715 16.937 1.00 81.12 120 LEU A C 1
ATOM 887 O O . LEU A 1 120 ? -9.564 -10.952 18.143 1.00 81.12 120 LEU A O 1
ATOM 891 N N . ILE A 1 121 ? -9.045 -9.640 16.386 1.00 85.25 121 ILE A N 1
ATOM 892 C CA . ILE A 1 121 ? -8.193 -8.702 17.124 1.00 85.25 121 ILE A CA 1
ATOM 893 C C . ILE A 1 121 ? -8.980 -7.454 17.512 1.00 85.25 121 ILE A C 1
ATOM 895 O O . ILE A 1 121 ? -8.967 -7.062 18.678 1.00 85.25 121 ILE A O 1
ATOM 899 N N . LEU A 1 122 ? -9.680 -6.841 16.553 1.00 80.50 122 LEU A N 1
ATOM 900 C CA . LEU A 1 122 ? -10.397 -5.580 16.779 1.00 80.50 122 LEU A CA 1
ATOM 901 C C . LEU A 1 122 ? -11.796 -5.789 17.383 1.00 80.50 122 LEU A C 1
ATOM 903 O O . LEU A 1 122 ? -12.406 -4.823 17.838 1.00 80.50 122 LEU A O 1
ATOM 907 N N . LYS A 1 123 ? -12.283 -7.042 17.444 1.00 76.69 123 LYS A N 1
ATOM 908 C CA . LYS A 1 123 ? -13.638 -7.404 17.904 1.00 76.69 123 LYS A CA 1
ATOM 909 C C . LYS A 1 123 ? -14.721 -6.581 17.209 1.00 76.69 123 LYS A C 1
ATOM 911 O O . LYS A 1 123 ? -15.744 -6.247 17.809 1.00 76.69 123 LYS A O 1
ATOM 916 N N . GLU A 1 124 ? -14.489 -6.238 15.948 1.00 76.75 124 GLU A N 1
ATOM 917 C CA . GLU A 1 124 ? -15.471 -5.519 15.157 1.00 76.75 124 GLU A CA 1
ATOM 918 C C . GLU A 1 124 ? -16.721 -6.391 15.027 1.00 76.75 124 GLU A C 1
ATOM 920 O O . GLU A 1 124 ? -16.652 -7.572 14.673 1.00 76.75 124 GLU A O 1
ATOM 925 N N . GLY A 1 125 ? -17.879 -5.813 15.358 1.00 62.56 125 GLY A N 1
ATOM 926 C CA . GLY A 1 125 ? -19.160 -6.485 15.205 1.00 62.56 125 GLY A CA 1
ATOM 927 C C . GLY A 1 125 ? -19.420 -6.732 13.727 1.00 62.56 125 GLY A C 1
ATOM 928 O O . GLY A 1 125 ? -19.858 -5.832 13.011 1.00 62.56 125 GLY A O 1
ATOM 929 N N . LEU A 1 126 ? -19.146 -7.946 13.255 1.00 61.41 126 LEU A N 1
ATOM 930 C CA . LEU A 1 126 ? -19.488 -8.313 11.893 1.00 61.41 126 LEU A CA 1
ATOM 931 C C . LEU A 1 126 ? -20.998 -8.422 11.759 1.00 61.41 126 LEU A C 1
ATOM 933 O O . LEU A 1 126 ? -21.622 -9.376 12.223 1.00 61.41 126 LEU A O 1
ATOM 937 N N . SER A 1 127 ? -21.575 -7.464 11.045 1.00 73.62 127 SER A N 1
ATOM 938 C CA . SER A 1 127 ? -22.888 -7.658 10.450 1.00 73.62 127 SER A CA 1
ATOM 939 C C . SER A 1 127 ? -22.822 -8.837 9.477 1.00 73.62 127 SER A C 1
ATOM 941 O O . SER A 1 127 ? -21.864 -8.959 8.707 1.00 73.62 127 SER A O 1
ATOM 943 N N . SER A 1 128 ? -23.855 -9.684 9.455 1.00 72.69 128 SER A N 1
ATOM 944 C CA . SER A 1 128 ? -23.977 -10.776 8.478 1.00 72.69 128 SER A CA 1
ATOM 945 C C . SER A 1 128 ? -23.833 -10.273 7.034 1.00 72.69 128 SER A C 1
ATOM 947 O O . SER A 1 128 ? -23.336 -10.998 6.176 1.00 72.69 128 SER A O 1
ATOM 949 N N . ILE A 1 129 ? -24.174 -9.003 6.779 1.00 76.50 129 ILE A N 1
ATOM 950 C CA . ILE A 1 129 ? -23.992 -8.334 5.485 1.00 76.50 129 ILE A CA 1
ATOM 951 C C . ILE A 1 129 ? -22.508 -8.196 5.094 1.00 76.50 129 ILE A C 1
ATOM 953 O O . ILE A 1 129 ? -22.166 -8.408 3.933 1.00 76.50 129 ILE A O 1
ATOM 957 N N . ASN A 1 130 ? -21.610 -7.898 6.042 1.00 72.88 130 ASN A N 1
ATOM 958 C CA . ASN A 1 130 ? -20.178 -7.726 5.767 1.00 72.88 130 ASN A CA 1
ATOM 959 C C . ASN A 1 130 ? -19.534 -9.065 5.397 1.00 72.88 130 ASN A C 1
ATOM 961 O O . ASN A 1 130 ? -18.679 -9.120 4.517 1.00 72.88 130 ASN A O 1
ATOM 965 N N . ILE A 1 131 ? -19.985 -10.149 6.035 1.00 74.94 131 ILE A N 1
ATOM 966 C CA . ILE A 1 131 ? -19.532 -11.512 5.738 1.00 74.94 131 ILE A CA 1
ATOM 967 C C . ILE A 1 131 ? -19.956 -11.904 4.324 1.00 74.94 131 ILE A C 1
ATOM 969 O O . ILE A 1 131 ? -19.128 -12.355 3.536 1.00 74.94 131 ILE A O 1
ATOM 973 N N . VAL A 1 132 ? -21.226 -11.680 3.974 1.00 79.06 132 VAL A N 1
ATOM 974 C CA . VAL A 1 132 ? -21.736 -11.944 2.620 1.00 79.06 132 VAL A CA 1
ATOM 975 C C . VAL A 1 132 ? -20.985 -11.104 1.582 1.00 79.06 132 VAL A C 1
ATOM 977 O O . VAL A 1 132 ? -20.594 -11.631 0.543 1.00 79.06 132 VAL A O 1
ATOM 980 N N . GLY A 1 133 ? -20.708 -9.830 1.876 1.00 75.38 133 GLY A N 1
ATOM 981 C CA . GLY A 1 133 ? -19.908 -8.957 1.015 1.00 75.38 133 GLY A CA 1
ATOM 982 C C . GLY A 1 133 ? -18.472 -9.453 0.815 1.00 75.38 133 GLY A C 1
ATOM 983 O O . GLY A 1 133 ? -17.982 -9.467 -0.314 1.00 75.38 133 GLY A O 1
ATOM 984 N N . ALA A 1 134 ? -17.813 -9.922 1.878 1.00 74.81 134 ALA A N 1
ATOM 985 C CA . ALA A 1 134 ? -16.476 -10.504 1.795 1.00 74.81 134 ALA A CA 1
ATOM 986 C C . ALA A 1 134 ? -16.467 -11.779 0.937 1.00 74.81 134 ALA A C 1
ATOM 988 O O . ALA A 1 134 ? -15.640 -11.904 0.036 1.00 74.81 134 ALA A O 1
ATOM 989 N N . VAL A 1 135 ? -17.428 -12.686 1.148 1.00 79.06 135 VAL A N 1
ATOM 990 C CA . VAL A 1 135 ? -17.583 -13.901 0.329 1.00 79.06 135 VAL A CA 1
ATOM 991 C C . VAL A 1 135 ? -17.814 -13.539 -1.140 1.00 79.06 135 VAL A C 1
ATOM 993 O O . VAL A 1 135 ? -17.162 -14.102 -2.017 1.00 79.06 135 VAL A O 1
ATOM 996 N N . LEU A 1 136 ? -18.675 -12.559 -1.422 1.00 80.88 136 LEU A N 1
ATOM 997 C CA . LEU A 1 136 ? -18.947 -12.109 -2.788 1.00 80.88 136 LEU A CA 1
ATOM 998 C C . LEU A 1 136 ? -17.711 -11.478 -3.451 1.00 80.88 136 LEU A C 1
ATOM 1000 O O . LEU A 1 136 ? -17.473 -11.704 -4.636 1.00 80.88 136 LEU A O 1
ATOM 1004 N N . CYS A 1 137 ? -16.890 -10.743 -2.694 1.00 76.81 137 CYS A N 1
ATOM 1005 C CA . CYS A 1 137 ? -15.618 -10.200 -3.174 1.00 76.81 137 CYS A CA 1
ATOM 1006 C C . CYS A 1 137 ? -14.644 -11.319 -3.576 1.00 76.81 137 CYS A C 1
ATOM 1008 O O . CYS A 1 137 ? -14.077 -11.273 -4.667 1.00 76.81 137 CYS A O 1
ATOM 1010 N N . ILE A 1 138 ? -14.510 -12.360 -2.746 1.00 77.31 138 ILE A N 1
ATOM 1011 C CA . ILE A 1 138 ? -13.672 -13.531 -3.049 1.00 77.31 138 ILE A CA 1
ATOM 1012 C C . ILE A 1 138 ? -14.170 -14.232 -4.317 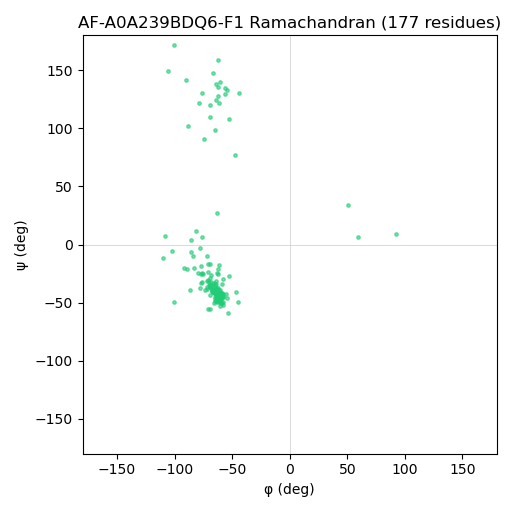1.00 77.31 138 ILE A C 1
ATOM 1014 O O . ILE A 1 138 ? -13.374 -14.518 -5.209 1.00 77.31 138 ILE A O 1
ATOM 1018 N N . VAL A 1 139 ? -15.481 -14.472 -4.430 1.00 81.50 139 VAL A N 1
ATOM 1019 C CA . VAL A 1 139 ? -16.087 -15.095 -5.619 1.00 81.50 139 VAL A CA 1
ATOM 1020 C C . VAL A 1 139 ? -15.817 -14.261 -6.873 1.00 81.50 139 VAL A C 1
ATOM 1022 O O . VAL A 1 139 ? -15.423 -14.812 -7.900 1.00 81.50 139 VAL A O 1
ATOM 1025 N N . GLY A 1 140 ? -15.964 -12.936 -6.790 1.00 77.19 140 GLY A N 1
ATOM 1026 C CA . GLY A 1 140 ? -15.652 -12.026 -7.893 1.00 77.19 140 GLY A CA 1
ATOM 1027 C C . GLY A 1 140 ? -14.188 -12.113 -8.331 1.00 77.19 140 GLY A C 1
ATOM 1028 O O . GLY A 1 140 ? -13.901 -12.164 -9.526 1.00 77.19 140 GLY A O 1
ATOM 1029 N N . VAL A 1 141 ? -13.262 -12.207 -7.375 1.00 71.88 141 VAL A N 1
ATOM 1030 C CA . VAL A 1 141 ? -11.833 -12.389 -7.658 1.00 71.88 141 VAL A CA 1
ATOM 1031 C C . VAL A 1 141 ? -11.550 -13.735 -8.326 1.00 71.88 141 VAL A C 1
ATOM 1033 O O . VAL A 1 141 ? -10.844 -13.765 -9.335 1.00 71.88 141 VAL A O 1
ATOM 1036 N N . VAL A 1 142 ? -12.129 -14.831 -7.828 1.00 74.56 142 VAL A N 1
ATOM 1037 C CA . VAL A 1 142 ? -11.987 -16.160 -8.445 1.00 74.56 142 VAL A CA 1
ATOM 1038 C C . VAL A 1 142 ? -12.492 -16.144 -9.889 1.00 74.56 142 VAL A C 1
ATOM 1040 O O . VAL A 1 142 ? -11.819 -16.666 -10.774 1.00 74.56 142 VAL A O 1
ATOM 1043 N N . LEU A 1 143 ? -13.629 -15.494 -10.151 1.00 75.25 143 LEU A N 1
ATOM 1044 C CA . LEU A 1 143 ? -14.209 -15.408 -11.491 1.00 75.25 143 LEU A CA 1
ATOM 1045 C C . LEU A 1 143 ? -13.338 -14.592 -12.464 1.00 75.25 143 LEU A C 1
ATOM 1047 O O . LEU A 1 143 ? -13.186 -14.976 -13.621 1.00 75.25 143 LEU A O 1
ATOM 1051 N N . ILE A 1 144 ? -12.725 -13.498 -12.000 1.00 69.12 144 ILE A N 1
ATOM 1052 C CA . ILE A 1 144 ? -11.766 -12.709 -12.796 1.00 69.12 144 ILE A CA 1
ATOM 1053 C C . ILE A 1 144 ? -10.500 -13.521 -13.089 1.00 69.12 144 ILE A C 1
ATOM 1055 O O . ILE A 1 144 ? -9.991 -13.486 -14.211 1.00 69.12 144 ILE A O 1
ATOM 1059 N N . GLY A 1 145 ? -10.012 -14.269 -12.096 1.00 65.06 145 GLY A N 1
ATOM 1060 C CA . GLY A 1 145 ? -8.899 -15.204 -12.262 1.00 65.06 145 GLY A CA 1
ATOM 1061 C C . GLY A 1 145 ? -9.203 -16.341 -13.244 1.00 65.06 145 GLY A C 1
ATOM 1062 O O . GLY A 1 145 ? -8.282 -16.911 -13.815 1.00 65.06 145 GLY A O 1
ATOM 1063 N N . TYR A 1 146 ? -10.482 -16.624 -13.499 1.00 67.44 146 TYR A N 1
ATOM 1064 C CA . TYR A 1 146 ? -10.953 -17.661 -14.415 1.00 67.44 146 TYR A CA 1
ATOM 1065 C C . TYR A 1 146 ? -10.954 -17.259 -15.899 1.00 67.44 146 TYR A C 1
ATOM 1067 O O . TYR A 1 146 ? -11.526 -17.987 -16.712 1.00 67.44 146 TYR A O 1
ATOM 1075 N N . LYS A 1 147 ? -10.326 -16.135 -16.294 1.00 55.91 147 LYS A N 1
ATOM 1076 C CA . LYS A 1 147 ? -10.134 -15.812 -17.720 1.00 55.91 147 LYS A CA 1
ATOM 1077 C C . LYS A 1 147 ? -9.469 -16.995 -18.429 1.00 55.91 147 LYS A C 1
ATOM 1079 O O . LYS A 1 147 ? -8.303 -17.306 -18.204 1.00 55.91 147 LYS A O 1
ATOM 1084 N N . GLY A 1 148 ? -10.295 -17.654 -19.238 1.00 48.62 148 GLY A N 1
ATOM 1085 C CA . GLY A 1 148 ? -10.040 -18.955 -19.812 1.00 48.62 148 GLY A CA 1
ATOM 1086 C C . GLY A 1 148 ? -8.834 -18.991 -20.731 1.00 48.62 148 GLY A C 1
ATOM 1087 O O . GLY A 1 148 ? -8.417 -17.988 -21.310 1.00 48.62 148 GLY A O 1
ATOM 1088 N N . THR A 1 149 ? -8.341 -20.210 -20.893 1.00 42.34 149 THR A N 1
ATOM 1089 C CA . THR A 1 149 ? -7.662 -20.710 -22.084 1.00 42.34 149 THR A CA 1
ATOM 1090 C C . THR A 1 149 ? -8.471 -20.354 -23.336 1.00 42.34 149 THR A C 1
ATOM 1092 O O . THR A 1 149 ? -9.171 -21.179 -23.915 1.00 42.34 149 THR A O 1
ATOM 1095 N N . ALA A 1 150 ? -8.401 -19.097 -23.769 1.00 42.47 150 ALA A N 1
ATOM 1096 C CA . ALA A 1 150 ? -8.592 -18.790 -25.170 1.00 42.47 150 ALA A CA 1
ATOM 1097 C C . ALA A 1 150 ? -7.421 -19.476 -25.892 1.00 42.47 150 ALA A C 1
ATOM 1099 O O . ALA A 1 150 ? -6.274 -19.277 -25.476 1.00 42.47 150 ALA A O 1
ATOM 1100 N N . PRO A 1 151 ? -7.683 -20.339 -26.886 1.00 40.75 151 PRO A N 1
ATOM 1101 C CA . PRO A 1 151 ? -6.625 -21.023 -27.610 1.00 40.75 151 PRO A CA 1
ATOM 1102 C C . PRO A 1 151 ? -5.669 -19.969 -28.159 1.00 40.75 151 PRO A C 1
ATOM 1104 O O . PRO A 1 151 ? -6.104 -18.944 -28.691 1.00 40.75 151 PRO A O 1
ATOM 1107 N N . SER A 1 152 ? -4.375 -20.203 -27.955 1.00 42.03 152 SER A N 1
ATOM 1108 C CA . SER A 1 152 ? -3.302 -19.384 -28.493 1.00 42.03 152 SER A CA 1
ATOM 1109 C C . SER A 1 152 ? -3.598 -19.056 -29.953 1.00 42.03 152 SER A C 1
ATOM 1111 O O . SER A 1 152 ? -3.877 -19.933 -30.771 1.00 42.03 152 SER A O 1
ATOM 1113 N N . THR A 1 153 ? -3.497 -17.775 -30.293 1.00 45.88 153 THR A N 1
ATOM 1114 C CA . THR A 1 153 ? -3.549 -17.236 -31.659 1.00 45.88 153 THR A CA 1
ATOM 1115 C C . THR A 1 153 ? -2.378 -17.736 -32.531 1.00 45.88 153 THR A C 1
ATOM 1117 O O . THR A 1 153 ? -1.967 -17.064 -33.468 1.00 45.88 153 THR A O 1
ATOM 1120 N N . GLU A 1 154 ? -1.818 -18.911 -32.235 1.00 49.78 154 GLU A N 1
ATOM 1121 C CA . GLU A 1 154 ? -0.817 -19.612 -33.035 1.00 49.78 154 GLU A CA 1
ATOM 1122 C C . GLU A 1 154 ? -1.465 -20.545 -34.072 1.00 49.78 154 GLU A C 1
ATOM 1124 O O . GLU A 1 154 ? -0.872 -20.793 -35.115 1.00 49.78 154 GLU A O 1
ATOM 1129 N N . THR A 1 155 ? -2.725 -20.967 -33.893 1.00 50.03 155 THR A N 1
ATOM 1130 C CA . THR A 1 155 ? -3.428 -21.816 -34.882 1.00 50.03 155 THR A CA 1
ATOM 1131 C C . THR A 1 155 ? -3.826 -21.077 -36.174 1.00 50.03 155 THR A C 1
ATOM 1133 O O . THR A 1 155 ? -4.217 -21.709 -37.150 1.00 50.03 155 THR A O 1
ATOM 1136 N N . LEU A 1 156 ? -3.712 -19.744 -36.236 1.00 53.00 156 LEU A N 1
ATOM 1137 C CA . LEU A 1 156 ? -4.103 -18.965 -37.425 1.00 53.00 156 LEU A CA 1
ATOM 1138 C C . LEU A 1 156 ? -2.927 -18.512 -38.307 1.00 53.00 156 LEU A C 1
ATOM 1140 O O . LEU A 1 156 ? -3.171 -17.965 -39.381 1.00 53.00 156 LEU A O 1
ATOM 1144 N N . ALA A 1 157 ? -1.674 -18.740 -37.896 1.00 49.78 157 ALA A N 1
ATOM 1145 C CA . ALA A 1 157 ? -0.493 -18.386 -38.694 1.00 49.78 157 ALA A CA 1
ATOM 1146 C C . ALA A 1 157 ? -0.009 -19.530 -39.609 1.00 49.78 157 ALA A C 1
ATOM 1148 O O . ALA A 1 157 ? 0.654 -19.277 -40.613 1.00 49.78 157 ALA A O 1
ATOM 1149 N N . GLU A 1 158 ? -0.383 -20.778 -39.314 1.00 53.72 158 GLU A N 1
ATOM 1150 C CA . GLU A 1 158 ? 0.008 -21.955 -40.100 1.00 53.72 158 GLU A CA 1
ATOM 1151 C C . GLU A 1 158 ? -0.719 -22.168 -41.453 1.00 53.72 158 GLU A C 1
ATOM 1153 O O . GLU A 1 158 ? -0.111 -22.762 -42.345 1.00 53.72 158 GLU A O 1
ATOM 1158 N N . PRO A 1 159 ? -1.956 -21.684 -41.719 1.00 56.75 159 PRO A N 1
ATOM 1159 C CA . PRO A 1 159 ? -2.594 -21.967 -43.005 1.00 56.75 159 PRO A CA 1
ATOM 1160 C C . PRO A 1 159 ? -2.047 -21.109 -44.154 1.00 56.75 159 PRO A C 1
ATOM 1162 O O . PRO A 1 159 ? -2.228 -21.472 -45.313 1.00 56.75 159 PRO A O 1
ATOM 1165 N N . LEU A 1 160 ? -1.374 -19.984 -43.876 1.00 56.88 160 LEU A N 1
ATOM 1166 C CA . LEU A 1 160 ? -0.897 -19.084 -44.933 1.00 56.88 160 LEU A CA 1
ATOM 1167 C C . LEU A 1 160 ? 0.480 -19.496 -45.474 1.00 56.88 160 LEU A C 1
ATOM 1169 O O . LEU A 1 160 ? 0.677 -19.495 -46.688 1.00 56.88 160 LEU A O 1
ATOM 1173 N N . SER A 1 161 ? 1.393 -19.945 -44.606 1.00 60.59 161 SER A N 1
ATOM 1174 C CA . SER A 1 161 ? 2.709 -20.462 -45.012 1.00 60.59 161 SER A CA 1
ATOM 1175 C C . SER A 1 161 ? 2.606 -21.801 -45.751 1.00 60.59 161 SER A C 1
ATOM 1177 O O . SER A 1 161 ? 3.309 -22.006 -46.742 1.00 60.59 161 SER A O 1
ATOM 1179 N N . ALA A 1 162 ? 1.672 -22.670 -45.344 1.00 63.78 162 ALA A N 1
ATOM 1180 C CA . ALA A 1 162 ? 1.394 -23.946 -46.007 1.00 63.78 162 ALA A CA 1
ATOM 1181 C C . ALA A 1 162 ? 0.767 -23.784 -47.409 1.00 63.78 162 ALA A C 1
ATOM 1183 O O . ALA A 1 162 ? 0.959 -24.641 -48.271 1.00 63.78 162 ALA A O 1
ATOM 1184 N N . LEU A 1 163 ? 0.060 -22.676 -47.669 1.00 61.81 163 LEU A N 1
ATOM 1185 C CA . LEU A 1 163 ? -0.471 -22.337 -48.998 1.00 61.81 163 LEU A CA 1
ATOM 1186 C C . LEU A 1 163 ? 0.563 -21.655 -49.909 1.00 61.81 163 LEU A C 1
ATOM 1188 O O . LEU A 1 163 ? 0.415 -21.692 -51.129 1.00 61.81 163 LEU A O 1
ATOM 1192 N N . GLN A 1 164 ? 1.629 -21.067 -49.359 1.00 65.69 164 GLN A N 1
ATOM 1193 C CA . GLN A 1 164 ? 2.686 -20.431 -50.158 1.00 65.69 164 GLN A CA 1
ATOM 1194 C C . GLN A 1 164 ? 3.634 -21.452 -50.803 1.00 65.69 164 GLN A C 1
ATOM 1196 O O . GLN A 1 164 ? 4.109 -21.231 -51.916 1.00 65.69 164 GLN A O 1
ATOM 1201 N N . THR A 1 165 ? 3.880 -22.593 -50.153 1.00 67.94 165 THR A N 1
ATOM 1202 C CA . THR A 1 165 ? 4.778 -23.643 -50.664 1.00 67.94 165 THR A CA 1
ATOM 1203 C C . THR A 1 165 ? 4.346 -24.234 -52.020 1.00 67.94 165 THR A C 1
ATOM 1205 O O . THR A 1 165 ? 5.199 -24.348 -52.902 1.00 67.94 165 THR A O 1
ATOM 1208 N N . PRO A 1 166 ? 3.061 -24.580 -52.259 1.00 66.44 166 PRO A N 1
ATOM 1209 C CA . PRO A 1 166 ? 2.626 -25.064 -53.571 1.00 66.44 166 PRO A CA 1
ATOM 1210 C C . PRO A 1 166 ? 2.604 -23.970 -54.654 1.00 66.44 166 PRO A C 1
ATOM 1212 O O . PRO A 1 166 ? 2.886 -24.276 -55.811 1.00 66.44 166 PRO A O 1
ATOM 1215 N N . LEU A 1 167 ? 2.346 -22.700 -54.304 1.00 65.94 167 LEU A N 1
ATOM 1216 C CA . LEU A 1 167 ? 2.338 -21.598 -55.280 1.00 65.94 167 LEU A CA 1
ATOM 1217 C C . LEU A 1 167 ? 3.741 -21.224 -55.771 1.00 65.94 167 LEU A C 1
ATOM 1219 O O . LEU A 1 167 ? 3.922 -20.977 -56.963 1.00 65.94 167 LEU A O 1
ATOM 1223 N N . LEU A 1 168 ? 4.743 -21.248 -54.886 1.00 69.19 168 LEU A N 1
ATOM 1224 C CA . LEU A 1 168 ? 6.138 -21.047 -55.289 1.00 69.19 168 LEU A CA 1
ATOM 1225 C C . LEU A 1 168 ? 6.611 -22.160 -56.230 1.00 69.19 168 LEU A C 1
ATOM 1227 O O . LEU A 1 168 ? 7.257 -21.879 -57.237 1.00 69.19 168 LEU A O 1
ATOM 1231 N N . LYS A 1 169 ? 6.204 -23.407 -55.966 1.00 68.38 169 LYS A N 1
ATOM 1232 C CA . LYS A 1 169 ? 6.549 -24.551 -56.815 1.00 68.38 169 LYS A CA 1
ATOM 1233 C C . LYS A 1 169 ? 5.885 -24.481 -58.199 1.00 68.38 169 LYS A C 1
ATOM 1235 O O . LYS A 1 169 ? 6.545 -24.740 -59.197 1.00 68.38 169 LYS A O 1
ATOM 1240 N N . GLN A 1 170 ? 4.628 -24.028 -58.288 1.00 71.00 170 GLN A N 1
ATOM 1241 C CA . GLN A 1 170 ? 3.968 -23.799 -59.584 1.00 71.00 170 GLN A CA 1
ATOM 1242 C C . GLN A 1 170 ? 4.585 -22.650 -60.397 1.00 71.00 170 GLN A C 1
ATOM 1244 O O . GLN A 1 170 ? 4.609 -22.725 -61.628 1.00 71.00 170 GLN A O 1
ATOM 1249 N N . GLN A 1 171 ? 5.078 -21.588 -59.750 1.00 72.38 171 GLN A N 1
ATOM 1250 C CA . GLN A 1 171 ? 5.785 -20.514 -60.458 1.00 72.38 171 GLN A CA 1
ATOM 1251 C C . GLN A 1 171 ? 7.147 -20.971 -60.988 1.00 72.38 171 GLN A C 1
ATOM 1253 O O . GLN A 1 171 ? 7.527 -20.570 -62.089 1.00 72.38 171 GLN A O 1
ATOM 1258 N N . GLU A 1 172 ? 7.859 -21.819 -60.245 1.00 70.19 172 GLU A N 1
ATOM 1259 C CA . GLU A 1 172 ? 9.155 -22.354 -60.668 1.00 70.19 172 GLU A CA 1
ATOM 1260 C C . GLU A 1 172 ? 9.008 -23.327 -61.855 1.00 70.19 172 GLU A C 1
ATOM 1262 O O . GLU A 1 172 ? 9.701 -23.170 -62.863 1.00 70.19 172 GLU A O 1
ATOM 1267 N N . ASP A 1 173 ? 8.016 -24.228 -61.812 1.00 67.38 173 ASP A N 1
ATOM 1268 C CA . ASP A 1 173 ? 7.723 -25.177 -62.901 1.00 67.38 173 ASP A CA 1
ATOM 1269 C C . ASP A 1 173 ? 7.246 -24.469 -64.192 1.00 67.38 173 ASP A C 1
ATOM 1271 O O . ASP A 1 173 ? 7.564 -24.883 -65.310 1.00 67.38 173 ASP A O 1
ATOM 1275 N N . SER A 1 174 ? 6.524 -23.347 -64.064 1.00 64.25 174 SER A N 1
ATOM 1276 C CA . SER A 1 174 ? 6.083 -22.538 -65.217 1.00 64.25 174 SER A CA 1
ATOM 1277 C C . SER A 1 174 ? 7.242 -21.782 -65.880 1.00 64.25 174 SER A C 1
ATOM 1279 O O . SER A 1 174 ? 7.235 -21.565 -67.092 1.00 64.25 174 SER A O 1
ATOM 1281 N N . ALA A 1 175 ? 8.257 -21.390 -65.103 1.00 65.75 175 ALA A N 1
ATOM 1282 C CA . ALA A 1 175 ? 9.443 -20.713 -65.616 1.00 65.75 175 ALA A CA 1
ATOM 1283 C C . ALA A 1 175 ? 10.414 -21.687 -66.311 1.00 65.75 175 ALA A C 1
ATOM 1285 O O . ALA A 1 175 ? 11.046 -21.303 -67.299 1.00 65.75 175 ALA A O 1
ATOM 1286 N N . SER A 1 176 ? 10.504 -22.944 -65.851 1.00 63.75 176 SER A N 1
ATOM 1287 C CA . SER A 1 176 ? 11.378 -23.959 -66.457 1.00 63.75 176 SER A CA 1
ATOM 1288 C C . SER A 1 176 ? 10.829 -24.544 -67.762 1.00 63.75 176 SER A C 1
ATOM 1290 O O . SER A 1 176 ? 11.614 -24.989 -68.589 1.00 63.75 176 SER A O 1
ATOM 1292 N N . SER A 1 177 ? 9.510 -24.517 -67.985 1.00 60.16 177 SER A N 1
ATOM 1293 C CA . SER A 1 177 ? 8.887 -25.000 -69.231 1.00 60.16 177 SER A CA 1
ATOM 1294 C C . SER A 1 177 ? 9.001 -24.019 -70.415 1.00 60.16 177 SER A C 1
ATOM 1296 O O . SER A 1 177 ? 8.537 -24.339 -71.509 1.00 60.16 177 SER A O 1
ATOM 1298 N N . SER A 1 178 ? 9.580 -22.827 -70.212 1.00 61.09 178 SER A N 1
ATOM 1299 C CA . SER A 1 178 ? 9.741 -21.787 -71.248 1.00 61.09 178 SER A CA 1
ATOM 1300 C C . SER A 1 178 ? 11.185 -21.581 -71.734 1.00 61.09 178 SER A C 1
ATOM 1302 O O . SER A 1 178 ? 11.440 -20.643 -72.492 1.00 61.09 178 SER A O 1
ATOM 1304 N N . ARG A 1 179 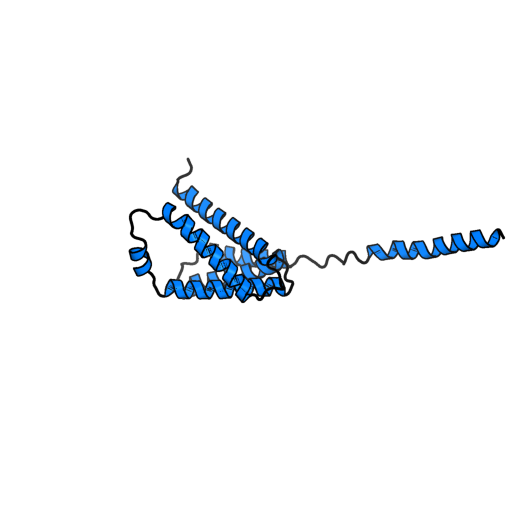? 12.128 -22.432 -71.305 1.00 53.97 179 ARG A N 1
ATOM 1305 C CA . ARG A 1 179 ? 13.526 -22.438 -71.766 1.00 53.97 179 ARG A CA 1
ATOM 1306 C C . ARG A 1 179 ? 13.867 -23.709 -72.524 1.00 53.97 179 ARG A C 1
ATOM 1308 O O . ARG A 1 179 ? 13.345 -24.774 -72.137 1.00 53.97 179 ARG A O 1
#

Organism: NCBI:txid256466

Solvent-accessible surface area (backbone atoms only — not comparable to full-atom values): 10553 Å² total; per-residue (Å²): 136,83,54,71,70,59,52,55,54,54,50,51,53,49,50,51,51,54,50,54,54,52,47,57,61,52,54,64,64,56,66,82,88,53,59,68,66,61,54,48,52,55,52,52,53,51,49,52,54,53,50,59,68,47,40,77,82,68,56,78,95,61,59,70,72,61,60,59,71,69,65,55,72,63,60,59,53,50,52,54,53,50,53,51,48,53,53,50,53,46,52,44,41,68,75,66,46,49,75,66,60,46,50,44,55,52,48,44,54,51,52,53,52,49,52,52,44,35,44,76,72,68,59,49,83,74,49,73,66,57,54,53,48,52,53,50,52,46,52,52,42,54,57,62,70,55,69,66,91,67,77,68,85,63,78,72,60,58,67,59,62,66,56,46,57,61,52,55,51,53,54,51,56,60,58,59,74,75,110